Protein AF-A0A4U3IC22-F1 (afdb_monomer)

Solvent-accessible surface area (backbone atoms only — not comparable to full-atom values): 19113 Å² total; per-residue (Å²): 122,65,68,59,52,54,51,51,50,51,51,53,51,52,52,52,50,48,65,75,57,62,74,76,86,57,99,82,58,50,72,69,59,53,51,52,49,51,52,53,51,50,54,51,52,53,54,52,50,53,54,50,51,51,52,51,57,59,73,67,54,75,76,75,80,82,76,82,82,79,74,83,88,70,80,84,66,74,83,57,69,75,38,88,87,53,54,70,72,50,34,56,51,28,52,55,53,35,57,51,43,54,49,51,47,51,51,48,56,51,50,61,70,67,48,78,78,81,70,51,71,69,54,51,51,35,55,47,52,31,49,33,34,48,38,51,48,33,30,33,29,28,58,55,68,46,56,79,65,58,66,90,59,89,53,93,66,50,52,49,50,54,51,49,40,53,50,50,33,50,50,33,52,52,43,35,51,45,52,48,41,52,55,50,51,51,51,53,51,52,50,32,41,80,67,75,42,42,88,32,39,52,65,69,44,50,52,44,20,50,51,28,41,52,53,42,44,52,33,50,49,65,8,75,51,68,65,38,30,81,92,58,63,54,76,82,63,76,72,68,68,91,37,74,63,48,56,52,38,53,49,45,28,64,75,30,40,73,49,61,58,74,62,80,55,60,92,76,41,91,59,43,67,57,54,51,52,51,50,53,52,52,67,75,43,95,62,57,68,68,60,45,53,51,52,51,50,51,50,51,52,52,50,50,53,43,54,50,52,53,49,52,40,49,49,38,48,48,46,38,50,56,46,47,72,69,38,71,70,50,54,61,60,62,77,73,114

Sequence (337 aa):
MHISRINDALATFDQQSRSHFAVQPDDRTSLQVLQQRYAQLTARVEQRTALLDRRAAWATAAPPPPCELDPITVAVLQPAPLSKQLSGHGLEQAVKHINVLDKEIALLDSHIKQQPLPLSHAEEDLFLKQRNAMTDYRNAWAMGRLKGSSQFKSSIGLVPERKRLEQNLERHKQLASVELTLHRLDRTVDTAQRNGLGDKLSSQAVDAARGALVNLRDAWRNGNLDGSSIEGMNPALLLTAPNNRRIKLELAVIEKGFVQLNAVPRTEQADSAQERAQFKSLVHSNTSMHVKQAAISQLKESNKQRALVAELNTDLRNIYTDLANNLALHGMTASHQ

Foldseek 3Di:
DVLVVLVVVLVVLVVVLCVVCVDDDDPPDDPVNVVVVVVVNVVSVVVSVVSVVVSVVVVPDDPDDDDPDDPLPDDADDADAADPPQDDPLLVVLVVLLVVLVVVLVVLVVVVVPDPPPDDSVLVVLSRQLSNLSRVLNNCSRNVLAGPVLPPDDPPPNVLVNLVSVLSNLLSLLLSLLVVLLVLLVVLLVVCVVVVLNVQWDPVLSVQLNVLSVVLNVCSQCCVQFCAHPVGHDSPDDGDDRDVVLVVSLVSNLVRLQIAGNDDQLVPDPCSVVVVVVLVCVCPDPDDPVVNVVSVVVVVVSVVVNVSRVVSRVSSVVSSVSSLVSRPVNVVVVVVD

pLDDT: mean 73.71, std 14.43, range [31.8, 92.25]

Secondary structure (DSSP, 8-state):
-HHHHHHHHHHHHHHHHHHHT-S---TT--HHHHHHHHHHHHHHHHHHHHHHHHHHHHHH-PPPP-------SSPPPPPPPPPTT--HHHHHHHHHHHHHHHHHHHHHHHHHHHSPSSPPHHHHHHHHHHHHHHHHHHHHHHTTSS-GGGTT---TTHHHHHHHHHHHHHHHHHHHHHHHHHHHHHHHHHHHHHTT-GGGB-HHHHHHHHHHHHHHHHHHHTTTTTSB-SS-B-TT----SS-HHHHHHHHHHHHH----BS---TTTSTTHHHHHHHHHHHHHSS--HHHHHHHHHHHHHHHHHHHHHHHHHHHHHHHHHHHHHHSHHHHHHHTT-

Mean predicted aligned error: 16.61 Å

Radius of gyration: 27.62 Å; Cα contacts (8 Å, |Δi|>4): 247; chains: 1; bounding box: 57×53×88 Å

Structure (mmCIF, N/CA/C/O backbone):
data_AF-A0A4U3IC22-F1
#
_entry.id   AF-A0A4U3IC22-F1
#
loop_
_atom_site.group_PDB
_atom_site.id
_atom_site.type_symbol
_atom_site.label_atom_id
_atom_site.label_alt_id
_atom_site.label_comp_id
_atom_site.label_asym_id
_atom_site.label_entity_id
_atom_site.label_seq_id
_atom_site.pdbx_PDB_ins_code
_atom_site.Cartn_x
_atom_site.Cartn_y
_atom_site.Cartn_z
_atom_site.occupancy
_atom_site.B_iso_or_equiv
_atom_site.auth_seq_id
_atom_site.auth_comp_id
_atom_site.auth_asym_id
_atom_site.auth_atom_id
_atom_site.pdbx_PDB_model_num
ATOM 1 N N . MET A 1 1 ? 14.263 -14.123 17.747 1.00 46.62 1 MET A N 1
ATOM 2 C CA . MET A 1 1 ? 14.430 -12.669 17.497 1.00 46.62 1 MET A CA 1
ATOM 3 C C . MET A 1 1 ? 13.293 -11.792 18.070 1.00 46.62 1 MET A C 1
ATOM 5 O O . MET A 1 1 ? 13.528 -10.612 18.279 1.00 46.62 1 MET A O 1
ATOM 9 N N . HIS A 1 2 ? 12.083 -12.311 18.359 1.00 52.66 2 HIS A N 1
ATOM 10 C CA . HIS A 1 2 ? 10.952 -11.496 18.867 1.00 52.66 2 HIS A CA 1
ATOM 11 C C . HIS A 1 2 ? 10.841 -11.389 20.403 1.00 52.66 2 HIS A C 1
ATOM 13 O O . HIS A 1 2 ? 10.491 -10.324 20.903 1.00 52.66 2 HIS A O 1
ATOM 19 N N . ILE A 1 3 ? 11.218 -12.424 21.166 1.00 59.88 3 ILE A N 1
ATOM 20 C CA . ILE A 1 3 ? 11.274 -12.346 22.643 1.00 59.88 3 ILE A CA 1
ATOM 21 C C . ILE A 1 3 ? 12.330 -11.328 23.103 1.00 59.88 3 ILE A C 1
ATOM 23 O O . ILE A 1 3 ? 12.086 -10.582 24.046 1.00 59.88 3 ILE A O 1
ATOM 27 N N . SER A 1 4 ? 13.465 -11.235 22.400 1.00 61.34 4 SER A N 1
ATOM 28 C CA . SER A 1 4 ? 14.502 -10.236 22.689 1.00 61.34 4 SER A CA 1
ATOM 29 C C . SER A 1 4 ? 13.976 -8.806 22.541 1.00 61.34 4 SER A C 1
ATOM 31 O O . SER A 1 4 ? 14.209 -7.998 23.421 1.00 61.34 4 SER A O 1
ATOM 33 N N . ARG A 1 5 ? 13.143 -8.520 21.531 1.00 58.84 5 AR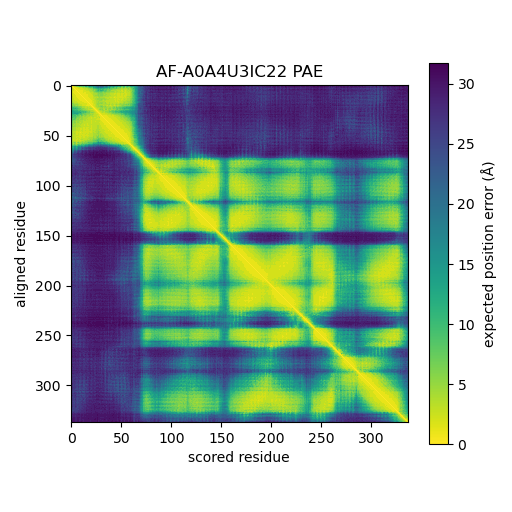G A N 1
ATOM 34 C CA . ARG A 1 5 ? 12.538 -7.188 21.337 1.00 58.84 5 ARG A CA 1
ATOM 35 C C . ARG A 1 5 ? 11.526 -6.812 22.425 1.00 58.84 5 ARG A C 1
ATOM 37 O O . ARG A 1 5 ? 11.460 -5.653 22.816 1.00 58.84 5 ARG A O 1
ATOM 44 N N . ILE A 1 6 ? 10.743 -7.773 22.927 1.00 68.00 6 ILE A N 1
ATOM 45 C CA . ILE A 1 6 ? 9.841 -7.533 24.069 1.00 68.00 6 ILE A CA 1
ATOM 46 C C . ILE A 1 6 ? 10.658 -7.295 25.346 1.00 68.00 6 ILE A C 1
ATOM 48 O O . ILE A 1 6 ? 10.297 -6.441 26.152 1.00 68.00 6 ILE A O 1
ATOM 52 N N . ASN A 1 7 ? 11.789 -7.988 25.504 1.00 72.81 7 ASN A N 1
ATOM 53 C CA . ASN A 1 7 ? 12.717 -7.744 26.607 1.00 72.81 7 ASN A CA 1
ATOM 54 C C . ASN A 1 7 ? 13.384 -6.360 26.504 1.00 72.81 7 ASN A C 1
ATOM 56 O O . ASN A 1 7 ? 13.477 -5.672 27.516 1.00 72.81 7 ASN A O 1
ATOM 60 N N . ASP A 1 8 ? 13.763 -5.915 25.304 1.00 77.88 8 ASP A N 1
ATOM 61 C CA . ASP A 1 8 ? 14.339 -4.583 25.070 1.00 77.88 8 ASP A CA 1
ATOM 62 C C . ASP A 1 8 ? 13.309 -3.469 25.320 1.00 77.88 8 ASP A C 1
ATOM 64 O O . ASP A 1 8 ? 13.620 -2.440 25.925 1.00 77.88 8 ASP A O 1
ATOM 68 N N . ALA A 1 9 ? 12.050 -3.689 24.925 1.00 71.69 9 ALA A N 1
ATOM 69 C CA . ALA A 1 9 ? 10.943 -2.779 25.210 1.00 71.69 9 ALA A CA 1
ATOM 70 C C . ALA A 1 9 ? 10.636 -2.707 26.714 1.00 71.69 9 ALA A C 1
ATOM 72 O O . ALA A 1 9 ? 10.442 -1.614 27.242 1.00 71.69 9 ALA A O 1
ATOM 73 N N . LEU A 1 10 ? 10.652 -3.845 27.420 1.00 78.81 10 LEU A N 1
ATOM 74 C CA . LEU A 1 10 ? 10.525 -3.896 28.881 1.00 78.81 10 LEU A CA 1
ATOM 75 C C . LEU A 1 10 ? 11.681 -3.163 29.573 1.00 78.81 10 LEU A C 1
ATOM 77 O O . LEU A 1 10 ? 11.438 -2.379 30.487 1.00 78.81 10 LEU A O 1
ATOM 81 N N . ALA A 1 11 ? 12.921 -3.357 29.116 1.00 83.12 11 ALA A N 1
ATOM 82 C CA . ALA A 1 11 ? 14.095 -2.681 29.667 1.00 83.12 11 ALA A CA 1
ATOM 83 C C . ALA A 1 11 ? 14.031 -1.158 29.460 1.00 83.12 11 ALA A C 1
ATOM 85 O O . ALA A 1 11 ? 14.244 -0.391 30.401 1.00 83.12 11 ALA A O 1
ATOM 86 N N . THR A 1 12 ? 13.666 -0.719 28.254 1.00 86.25 12 THR A N 1
ATOM 87 C CA . THR A 1 12 ? 13.501 0.704 27.918 1.00 86.25 12 THR A CA 1
ATOM 88 C C . THR A 1 12 ? 12.368 1.336 28.729 1.00 86.25 12 THR A C 1
ATOM 90 O O . THR A 1 12 ? 12.521 2.428 29.280 1.00 86.25 12 THR A O 1
ATOM 93 N N . PHE A 1 13 ? 11.242 0.632 28.862 1.00 86.25 13 PHE A N 1
ATOM 94 C CA . PHE A 1 13 ? 10.098 1.073 29.655 1.00 86.25 13 PHE A CA 1
ATOM 95 C C . PHE A 1 13 ? 10.446 1.202 31.145 1.00 86.25 13 PHE A C 1
ATOM 97 O O . PHE A 1 13 ? 10.097 2.201 31.785 1.00 86.25 13 PHE A O 1
ATOM 104 N N . ASP A 1 14 ? 11.173 0.229 31.699 1.00 85.62 14 ASP A N 1
ATOM 105 C CA . ASP A 1 14 ? 11.629 0.244 33.090 1.00 85.62 14 ASP A CA 1
ATOM 106 C C . ASP A 1 14 ? 12.624 1.393 33.330 1.00 85.62 14 ASP A C 1
ATOM 108 O O . ASP A 1 14 ? 12.518 2.103 34.334 1.00 85.62 14 ASP A O 1
ATOM 112 N N . GLN A 1 15 ? 13.533 1.657 32.385 1.00 88.56 15 GLN A N 1
ATOM 113 C CA . GLN A 1 15 ? 14.464 2.788 32.450 1.00 88.56 15 GLN A CA 1
ATOM 114 C C . GLN A 1 15 ? 13.735 4.139 32.435 1.00 88.56 15 GLN A C 1
ATOM 116 O O . GLN A 1 15 ? 14.004 4.996 33.279 1.00 88.56 15 GLN A O 1
ATOM 121 N N . GLN A 1 16 ? 12.777 4.321 31.525 1.00 83.75 16 GLN A N 1
ATOM 122 C CA . GLN A 1 16 ? 11.965 5.538 31.450 1.00 83.75 16 GLN A CA 1
ATOM 123 C C . GLN A 1 16 ? 11.083 5.727 32.687 1.00 83.75 16 GLN A C 1
ATOM 125 O O . GLN A 1 16 ? 10.786 6.852 33.072 1.00 83.75 16 GLN A O 1
ATOM 130 N N . SER A 1 17 ? 10.626 4.639 33.307 1.00 83.19 17 SER A N 1
ATOM 131 C CA . SER A 1 17 ? 9.807 4.715 34.521 1.00 83.19 17 SER A CA 1
ATOM 132 C C . SER A 1 17 ? 10.654 5.146 35.716 1.00 83.19 17 SER A C 1
ATOM 134 O O . SER A 1 17 ? 10.235 6.000 36.494 1.00 83.19 17 SER A O 1
ATOM 136 N N . ARG A 1 18 ? 11.884 4.631 35.819 1.00 84.62 18 ARG A N 1
ATOM 137 C CA . ARG A 1 18 ? 12.846 5.061 36.843 1.00 84.62 18 ARG A CA 1
ATOM 138 C C . ARG A 1 18 ? 13.221 6.531 36.695 1.00 84.62 18 ARG A C 1
ATOM 140 O O . ARG A 1 18 ? 13.258 7.223 37.703 1.00 84.62 18 ARG A O 1
ATOM 147 N N . SER A 1 19 ? 13.452 7.020 35.475 1.00 83.19 19 SER A N 1
ATOM 148 C CA . SER A 1 19 ? 13.772 8.437 35.258 1.00 83.19 19 SER A CA 1
ATOM 149 C C . SER A 1 19 ? 12.584 9.354 35.558 1.00 83.19 19 SER A C 1
ATOM 151 O O . SER A 1 19 ? 12.757 10.396 36.183 1.00 83.19 19 SER A O 1
ATOM 153 N N . HIS A 1 20 ? 11.370 8.946 35.182 1.00 77.50 20 HIS A N 1
ATOM 154 C CA . HIS A 1 20 ? 10.161 9.747 35.375 1.00 77.50 20 HIS A CA 1
ATOM 155 C C . HIS A 1 20 ? 9.752 9.897 36.851 1.00 77.50 20 HIS A C 1
ATOM 157 O O . HIS A 1 20 ? 9.165 10.909 37.220 1.00 77.50 20 HIS A O 1
ATOM 163 N N . PHE A 1 21 ? 10.097 8.926 37.705 1.00 82.69 21 PHE A N 1
ATOM 164 C CA . PHE A 1 21 ? 9.790 8.947 39.143 1.00 82.69 21 PHE A CA 1
ATOM 165 C C . PHE A 1 21 ? 11.031 9.059 40.044 1.00 82.69 21 PHE A C 1
ATOM 167 O O . PHE A 1 21 ? 10.929 8.803 41.244 1.00 82.69 21 PHE A O 1
ATOM 174 N N . ALA A 1 22 ? 12.185 9.450 39.490 1.00 81.25 22 ALA A N 1
ATOM 175 C CA . ALA A 1 22 ? 13.461 9.512 40.210 1.00 81.25 22 ALA A CA 1
ATOM 176 C C . ALA A 1 22 ? 13.433 10.466 41.416 1.00 81.25 22 ALA A C 1
ATOM 178 O O . ALA A 1 22 ? 14.042 10.191 42.447 1.00 81.25 22 ALA A O 1
ATOM 179 N N . VAL A 1 23 ? 12.711 11.582 41.298 1.00 78.38 23 VAL A N 1
ATOM 180 C CA . VAL A 1 23 ? 12.578 12.581 42.364 1.00 78.38 23 VAL A CA 1
ATOM 181 C C . VAL A 1 23 ? 11.444 12.159 43.286 1.00 78.38 23 VAL A C 1
ATOM 183 O O . VAL A 1 23 ? 10.302 12.104 42.839 1.00 78.38 23 VAL A O 1
ATOM 186 N N . GLN A 1 24 ? 11.720 11.840 44.549 1.00 82.19 24 GLN A N 1
ATOM 187 C CA . GLN A 1 24 ? 10.683 11.517 45.538 1.00 82.19 24 GLN A CA 1
ATOM 188 C C . GLN A 1 24 ? 9.940 12.788 45.987 1.00 82.19 24 GLN A C 1
ATOM 190 O O . GLN A 1 24 ? 10.547 13.858 46.002 1.00 82.19 24 GLN A O 1
ATOM 195 N N . PRO A 1 25 ? 8.637 12.704 46.305 1.00 81.94 25 PRO A N 1
ATOM 196 C CA . PRO A 1 25 ? 7.933 13.826 46.908 1.00 81.94 25 PRO A CA 1
ATOM 197 C C . PRO A 1 25 ? 8.469 14.081 48.323 1.00 81.94 25 PRO A C 1
ATOM 199 O O . PRO A 1 25 ? 8.834 13.141 49.026 1.00 81.94 25 PRO A O 1
ATOM 202 N N . ASP A 1 26 ? 8.504 15.347 48.722 1.00 83.06 26 ASP A N 1
ATOM 203 C CA . ASP A 1 26 ? 8.900 15.808 50.054 1.00 83.06 26 ASP A CA 1
ATOM 204 C C . ASP A 1 26 ? 7.677 16.234 50.889 1.00 83.06 26 ASP A C 1
ATOM 206 O O . ASP A 1 26 ? 6.548 16.291 50.392 1.00 83.06 26 ASP A O 1
ATOM 210 N N . ASP A 1 27 ? 7.903 16.599 52.153 1.00 79.31 27 ASP A N 1
ATOM 211 C CA . ASP A 1 27 ? 6.847 17.012 53.093 1.00 79.31 27 ASP A CA 1
ATOM 212 C C . ASP A 1 27 ? 6.087 18.283 52.655 1.00 79.31 27 ASP A C 1
ATOM 214 O O . ASP A 1 27 ? 5.055 18.632 53.229 1.00 79.31 27 ASP A O 1
ATOM 218 N N . ARG A 1 28 ? 6.587 18.992 51.634 1.00 81.88 28 ARG A N 1
ATOM 219 C CA . ARG A 1 28 ? 5.986 20.209 51.068 1.00 81.88 28 ARG A CA 1
ATOM 220 C C . ARG A 1 28 ? 5.160 19.936 49.811 1.00 81.88 28 ARG A C 1
ATOM 222 O O . ARG A 1 28 ? 4.518 20.852 49.293 1.00 81.88 28 ARG A O 1
ATOM 229 N N . THR A 1 29 ? 5.153 18.701 49.310 1.00 81.38 29 THR A N 1
ATOM 230 C CA . THR A 1 29 ? 4.428 18.342 48.092 1.00 81.38 29 THR A CA 1
ATOM 231 C C . THR A 1 29 ? 2.920 18.340 48.349 1.00 81.38 29 THR A C 1
ATOM 233 O O . THR A 1 29 ? 2.417 17.645 49.230 1.00 81.38 29 THR A O 1
ATOM 236 N N . SER A 1 30 ? 2.166 19.114 47.563 1.00 87.75 30 SER A N 1
ATOM 237 C CA . SER A 1 30 ? 0.720 19.239 47.762 1.00 87.75 30 SER A CA 1
ATOM 238 C C . SER A 1 30 ? -0.022 17.923 47.497 1.00 87.75 30 SER A C 1
ATOM 240 O O . SER A 1 30 ? 0.348 17.120 46.634 1.00 87.75 30 SER A O 1
ATOM 242 N N . LEU A 1 31 ? -1.137 17.724 48.204 1.00 79.88 31 LEU A N 1
ATOM 243 C CA . LEU A 1 31 ? -1.972 16.525 48.084 1.00 79.88 31 LEU A CA 1
ATOM 244 C C . LEU A 1 31 ? -2.487 16.299 46.649 1.00 79.88 31 LEU A C 1
ATOM 246 O O . LEU A 1 31 ? -2.592 15.161 46.197 1.00 79.88 31 LEU A O 1
ATOM 250 N N . GLN A 1 32 ? -2.738 17.374 45.898 1.00 83.00 32 GLN A N 1
ATOM 251 C CA . GLN A 1 32 ? -3.152 17.307 44.494 1.00 83.00 32 GLN A CA 1
ATOM 252 C C . GLN A 1 32 ? -2.032 16.777 43.580 1.00 83.00 32 GLN A C 1
ATOM 254 O O . GLN A 1 32 ? -2.290 15.968 42.688 1.00 83.00 32 GLN A O 1
ATOM 259 N N . VAL A 1 33 ? -0.782 17.180 43.828 1.00 79.44 33 VAL A N 1
ATOM 260 C CA . VAL A 1 33 ? 0.395 16.700 43.084 1.00 79.44 33 VAL A CA 1
ATOM 261 C C . VAL A 1 33 ? 0.684 15.234 43.415 1.00 79.44 33 VAL A C 1
ATOM 263 O O . VAL A 1 33 ? 0.978 14.443 42.517 1.00 79.44 33 VAL A O 1
ATOM 266 N N . LEU A 1 34 ? 0.507 14.829 44.677 1.00 78.50 34 LEU A N 1
ATOM 267 C CA . LEU A 1 34 ? 0.606 13.425 45.090 1.00 78.50 34 LEU A CA 1
ATOM 268 C C . LEU A 1 34 ? -0.447 12.542 44.401 1.00 78.50 34 LEU A C 1
ATOM 270 O O . LEU A 1 34 ? -0.115 11.462 43.911 1.00 78.50 34 LEU A O 1
ATOM 274 N N . GLN A 1 35 ? -1.695 13.010 44.294 1.00 79.00 35 GLN A N 1
ATOM 275 C CA . GLN A 1 35 ? -2.763 12.291 43.589 1.00 79.00 35 GLN A CA 1
ATOM 276 C C . GLN A 1 35 ? -2.474 12.132 42.089 1.00 79.00 35 GLN A C 1
ATOM 278 O O . GLN A 1 35 ? -2.662 11.046 41.537 1.00 79.00 35 GLN A O 1
ATOM 283 N N . GLN A 1 36 ? -1.979 13.183 41.426 1.00 78.75 36 GLN A N 1
ATOM 284 C CA . GLN A 1 36 ? -1.586 13.118 40.013 1.00 78.75 36 GLN A CA 1
ATOM 285 C C . GLN A 1 36 ? -0.429 12.141 39.789 1.00 78.75 36 GLN A C 1
ATOM 287 O O . GLN A 1 36 ? -0.484 11.309 38.881 1.00 78.75 36 GLN A O 1
ATOM 292 N N . ARG A 1 37 ? 0.587 12.187 40.655 1.00 83.31 37 ARG A N 1
ATOM 293 C CA . ARG A 1 37 ? 1.717 11.256 40.615 1.00 83.31 37 ARG A CA 1
ATOM 294 C C . ARG A 1 37 ? 1.266 9.809 40.812 1.00 83.31 37 ARG A C 1
ATOM 296 O O . ARG A 1 37 ? 1.721 8.928 40.087 1.00 83.31 37 ARG A O 1
ATOM 303 N N . TYR A 1 38 ? 0.354 9.554 41.749 1.00 81.88 38 TYR A N 1
ATOM 304 C CA . TYR A 1 38 ? -0.190 8.216 41.989 1.00 81.88 38 TYR A CA 1
ATOM 305 C C . TYR A 1 38 ? -0.960 7.676 40.773 1.00 81.88 38 TYR A C 1
ATOM 307 O O . TYR A 1 38 ? -0.790 6.515 40.393 1.00 81.88 38 TYR A O 1
ATOM 315 N N . ALA A 1 39 ? -1.745 8.525 40.101 1.00 76.94 39 ALA A N 1
ATOM 316 C CA . ALA A 1 39 ? -2.440 8.155 38.868 1.00 76.94 39 ALA A CA 1
ATOM 317 C C . ALA A 1 39 ? -1.460 7.798 37.734 1.00 76.94 39 ALA A C 1
ATOM 319 O O . ALA A 1 39 ? -1.643 6.791 37.049 1.00 76.94 39 ALA A O 1
ATOM 320 N N . GLN A 1 40 ? -0.382 8.572 37.576 1.00 79.44 40 GLN A N 1
ATOM 321 C CA . GLN A 1 40 ? 0.673 8.290 36.595 1.00 79.44 40 GLN A CA 1
ATOM 322 C C . GLN A 1 40 ? 1.416 6.983 36.902 1.00 79.44 40 GLN A C 1
ATOM 324 O O . GLN A 1 40 ? 1.710 6.209 35.990 1.00 79.44 40 GLN A O 1
ATOM 329 N N . LEU A 1 41 ? 1.701 6.716 38.179 1.00 82.44 41 LEU A N 1
ATOM 330 C CA . LEU A 1 41 ? 2.371 5.492 38.621 1.00 82.44 41 LEU A CA 1
ATOM 331 C C . LEU A 1 41 ? 1.489 4.265 38.361 1.00 82.44 41 LEU A C 1
ATOM 333 O O . LEU A 1 41 ? 1.962 3.263 37.829 1.00 82.44 41 LEU A O 1
ATOM 337 N N . THR A 1 42 ? 0.189 4.381 38.631 1.00 78.25 42 THR A N 1
ATOM 338 C CA . THR A 1 42 ? -0.799 3.329 38.352 1.00 78.25 42 THR A CA 1
ATOM 339 C C . THR A 1 42 ? -0.876 3.020 36.853 1.00 78.25 42 THR A C 1
ATOM 341 O O . THR A 1 42 ? -0.749 1.861 36.463 1.00 78.25 42 THR A O 1
ATOM 344 N N . ALA A 1 43 ? -0.973 4.046 35.999 1.00 74.50 43 ALA A N 1
ATOM 345 C CA . ALA A 1 43 ? -0.996 3.873 34.544 1.00 74.50 43 ALA A CA 1
ATOM 346 C C . ALA A 1 43 ? 0.284 3.201 34.008 1.00 74.50 43 ALA A C 1
ATOM 348 O O . ALA A 1 43 ? 0.231 2.354 33.117 1.00 74.50 43 ALA A O 1
ATOM 349 N N . ARG A 1 44 ? 1.446 3.539 34.581 1.00 81.69 44 ARG A N 1
ATOM 350 C CA . ARG A 1 44 ? 2.735 2.925 34.228 1.00 81.69 44 ARG A CA 1
ATOM 351 C C . ARG A 1 44 ? 2.821 1.457 34.646 1.00 81.69 44 ARG A C 1
ATOM 353 O O . ARG A 1 44 ? 3.343 0.644 33.888 1.00 81.69 44 ARG A O 1
ATOM 360 N N . VAL A 1 45 ? 2.294 1.096 35.817 1.00 83.94 45 VAL A N 1
ATOM 361 C CA . VAL A 1 45 ? 2.214 -0.308 36.252 1.00 83.94 45 VAL A CA 1
ATOM 362 C C . VAL A 1 45 ? 1.330 -1.112 35.301 1.00 83.94 45 VAL A C 1
ATOM 364 O O . VAL A 1 45 ? 1.737 -2.183 34.864 1.00 83.94 45 VAL A O 1
ATOM 367 N N . GLU A 1 46 ? 0.173 -0.579 34.906 1.00 79.69 46 GLU A N 1
ATOM 368 C CA . GLU A 1 46 ? -0.725 -1.244 33.952 1.00 79.69 46 GLU A CA 1
ATOM 369 C C . GLU A 1 46 ? -0.066 -1.466 32.583 1.00 79.69 46 GLU A C 1
ATOM 371 O O . GLU A 1 46 ? -0.156 -2.559 32.022 1.00 79.69 46 GLU A O 1
ATOM 376 N N . GLN A 1 47 ? 0.661 -0.468 32.073 1.00 74.50 47 GLN A N 1
ATOM 377 C CA . GLN A 1 47 ? 1.430 -0.586 30.829 1.00 74.50 47 GLN A CA 1
ATOM 378 C C . GLN A 1 47 ? 2.522 -1.660 30.922 1.00 74.50 47 GLN A C 1
ATOM 380 O O . GLN A 1 47 ? 2.702 -2.445 29.988 1.00 74.50 47 GLN A O 1
ATOM 385 N N . ARG A 1 48 ? 3.222 -1.744 32.059 1.00 83.69 48 ARG A N 1
ATOM 386 C CA . ARG A 1 48 ? 4.231 -2.783 32.296 1.00 83.69 48 ARG A CA 1
ATOM 387 C C . ARG A 1 48 ? 3.618 -4.180 32.320 1.00 83.69 48 ARG A C 1
ATOM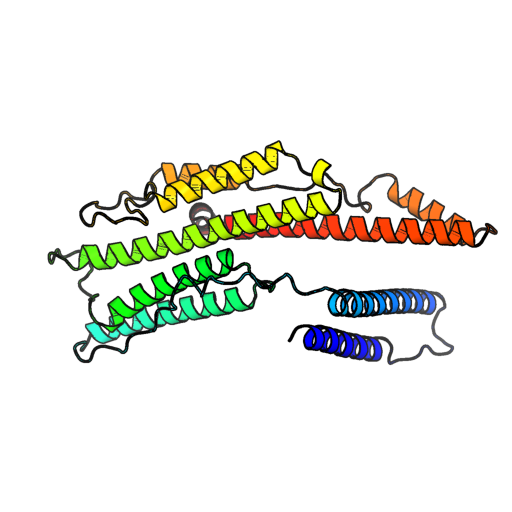 389 O O . ARG A 1 48 ? 4.174 -5.098 31.720 1.00 83.69 48 ARG A O 1
ATOM 396 N N . THR A 1 49 ? 2.479 -4.342 32.987 1.00 81.56 49 THR A N 1
ATOM 397 C CA . THR A 1 49 ? 1.763 -5.622 33.052 1.00 81.56 49 THR A CA 1
ATOM 398 C C . THR A 1 49 ? 1.304 -6.061 31.663 1.00 81.56 49 THR A C 1
ATOM 400 O O . THR A 1 49 ? 1.543 -7.201 31.288 1.00 81.56 49 THR A O 1
ATOM 403 N N . ALA A 1 50 ? 0.792 -5.143 30.838 1.00 72.44 50 ALA A N 1
ATOM 404 C CA . ALA A 1 50 ? 0.417 -5.449 29.456 1.00 72.44 50 ALA A CA 1
ATOM 405 C C . ALA A 1 50 ? 1.604 -5.940 28.599 1.00 72.44 50 ALA A C 1
ATOM 407 O O . ALA A 1 50 ? 1.446 -6.835 27.766 1.00 72.44 50 ALA A O 1
ATOM 408 N N . LEU A 1 51 ? 2.810 -5.396 28.810 1.00 71.88 51 LEU A N 1
ATOM 409 C CA . LEU A 1 51 ? 4.024 -5.876 28.137 1.00 71.88 51 LEU A CA 1
ATOM 410 C C . LEU A 1 51 ? 4.438 -7.281 28.604 1.00 71.88 51 LEU A C 1
ATOM 412 O O . LEU A 1 51 ? 4.895 -8.087 27.790 1.00 71.88 51 LEU A O 1
ATOM 416 N N . LEU A 1 52 ? 4.257 -7.595 29.889 1.00 78.94 52 LEU A N 1
ATOM 417 C CA . LEU A 1 52 ? 4.512 -8.930 30.439 1.00 78.94 52 LEU A CA 1
ATOM 418 C C . LEU A 1 52 ? 3.488 -9.961 29.952 1.00 78.94 52 LEU A C 1
ATOM 420 O O . LEU A 1 52 ? 3.881 -11.057 29.557 1.00 78.94 52 LEU A O 1
ATOM 424 N N . ASP A 1 53 ? 2.209 -9.598 29.891 1.00 74.38 53 ASP A N 1
ATOM 425 C CA . ASP A 1 53 ? 1.148 -10.461 29.363 1.00 74.38 53 ASP A CA 1
ATOM 426 C C . ASP A 1 53 ? 1.371 -10.747 27.876 1.00 74.38 53 ASP A C 1
ATOM 428 O O . ASP A 1 53 ? 1.250 -11.885 27.423 1.00 74.38 53 ASP A O 1
ATOM 432 N N . ARG A 1 54 ? 1.810 -9.734 27.115 1.00 69.69 54 ARG A N 1
ATOM 433 C CA . ARG A 1 54 ? 2.236 -9.908 25.723 1.00 69.69 54 ARG A CA 1
ATOM 434 C C . ARG A 1 54 ? 3.434 -10.852 25.627 1.00 69.69 54 ARG A C 1
ATOM 436 O O . ARG A 1 54 ? 3.442 -11.723 24.770 1.00 69.69 54 ARG A O 1
ATOM 443 N N . ARG A 1 55 ? 4.427 -10.749 26.513 1.00 78.31 55 ARG A N 1
ATOM 444 C CA . ARG A 1 55 ? 5.542 -11.712 26.553 1.00 78.31 55 ARG A CA 1
ATOM 445 C C . ARG A 1 55 ? 5.051 -13.142 26.813 1.00 78.31 55 ARG A C 1
ATOM 447 O O . ARG A 1 55 ? 5.523 -14.063 26.152 1.00 78.31 55 ARG A O 1
ATOM 454 N N . ALA A 1 56 ? 4.123 -13.322 27.752 1.00 74.69 56 ALA A N 1
ATOM 455 C CA . ALA A 1 56 ? 3.588 -14.628 28.132 1.00 74.69 56 ALA A CA 1
ATOM 456 C C . ALA A 1 56 ? 2.744 -15.261 27.014 1.00 74.69 56 ALA A C 1
ATOM 458 O O . ALA A 1 56 ? 2.986 -16.409 26.656 1.00 74.69 56 ALA A O 1
ATOM 459 N N . ALA A 1 57 ? 1.835 -14.496 26.400 1.00 66.75 57 ALA A 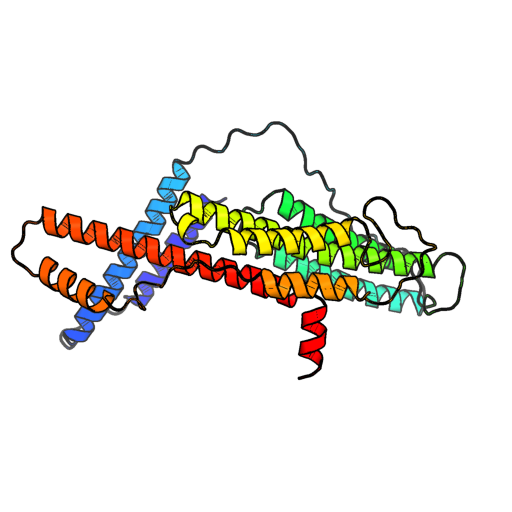N 1
ATOM 460 C CA . ALA A 1 57 ? 1.001 -14.950 25.283 1.00 66.75 57 ALA A CA 1
ATOM 461 C C . ALA A 1 57 ? 1.826 -15.374 24.057 1.00 66.75 57 ALA A C 1
ATOM 463 O O . ALA A 1 57 ? 1.440 -16.267 23.311 1.00 66.75 57 ALA A O 1
ATOM 464 N N . TRP A 1 58 ? 2.985 -14.746 23.855 1.00 60.19 58 TRP A N 1
ATOM 465 C CA . TRP A 1 58 ? 3.896 -15.092 22.766 1.00 60.19 58 TRP A CA 1
ATOM 466 C C . TRP A 1 58 ? 4.812 -16.273 23.087 1.00 60.19 58 TRP A C 1
ATOM 468 O O . TRP A 1 58 ? 5.245 -16.963 22.171 1.00 60.19 58 TRP A O 1
ATOM 478 N N . ALA A 1 59 ? 5.104 -16.528 24.363 1.00 63.78 59 ALA A N 1
ATOM 479 C CA . ALA A 1 59 ? 5.833 -17.725 24.775 1.00 63.78 59 ALA A CA 1
ATOM 480 C C . ALA A 1 59 ? 4.974 -19.000 24.660 1.00 63.78 59 ALA A C 1
ATOM 482 O O . ALA A 1 59 ? 5.526 -20.088 24.527 1.00 63.78 59 ALA A O 1
ATOM 483 N N . THR A 1 60 ? 3.643 -18.867 24.700 1.00 60.16 60 THR A N 1
ATOM 484 C CA . THR A 1 60 ? 2.682 -19.980 24.611 1.00 60.16 60 THR A CA 1
ATOM 485 C C . THR A 1 60 ? 2.031 -20.142 23.236 1.00 60.16 60 THR A C 1
ATOM 487 O O . THR A 1 60 ? 1.359 -21.146 23.004 1.00 60.16 60 THR A O 1
ATOM 490 N N . ALA A 1 61 ? 2.230 -19.197 22.311 1.00 49.56 61 ALA A N 1
ATOM 491 C CA . ALA A 1 61 ? 1.764 -19.322 20.936 1.00 49.56 61 ALA A CA 1
ATOM 492 C C . ALA A 1 61 ? 2.544 -20.439 20.228 1.00 49.56 61 ALA A C 1
ATOM 494 O O . ALA A 1 61 ? 3.720 -20.277 19.897 1.00 49.56 61 ALA A O 1
ATOM 495 N N . ALA A 1 62 ? 1.887 -21.581 20.005 1.00 46.81 62 ALA A N 1
ATOM 496 C CA . ALA A 1 62 ? 2.427 -22.621 19.144 1.00 46.81 62 ALA A CA 1
ATOM 497 C C . ALA A 1 62 ? 2.712 -22.004 17.762 1.00 46.81 62 ALA A C 1
ATOM 499 O O . ALA A 1 62 ? 1.838 -21.310 17.225 1.00 46.81 62 ALA A O 1
ATOM 500 N N . PRO A 1 63 ? 3.919 -22.195 17.197 1.00 45.62 63 PRO A N 1
ATOM 501 C CA . PRO A 1 63 ? 4.189 -21.746 15.843 1.00 45.62 63 PRO A CA 1
ATOM 502 C C . PRO A 1 63 ? 3.141 -22.367 14.908 1.00 45.62 63 PRO A C 1
ATOM 504 O O . PRO A 1 63 ? 2.757 -23.523 15.124 1.00 45.62 63 PRO A O 1
ATOM 507 N N . PRO A 1 64 ? 2.649 -21.628 13.896 1.00 43.84 64 PRO A N 1
ATOM 508 C CA . PRO A 1 64 ? 1.815 -22.239 12.872 1.00 43.84 64 PRO A CA 1
ATOM 509 C C . PRO A 1 64 ? 2.555 -23.462 12.308 1.00 43.84 64 PRO A C 1
ATOM 511 O O . PRO A 1 64 ? 3.788 -23.414 12.205 1.00 43.84 64 PRO A O 1
ATOM 514 N N . PRO A 1 65 ? 1.844 -24.562 11.992 1.00 34.94 65 PRO A N 1
ATOM 515 C CA . PRO A 1 65 ? 2.483 -25.728 11.404 1.00 34.94 65 PRO A CA 1
ATOM 516 C C . PRO A 1 65 ? 3.281 -25.263 10.179 1.00 34.94 65 PRO A C 1
ATOM 518 O O . PRO A 1 65 ? 2.766 -24.453 9.401 1.00 34.94 65 PRO A O 1
ATOM 521 N N . PRO A 1 66 ? 4.546 -25.690 10.034 1.00 31.80 66 PRO A N 1
ATOM 522 C CA . PRO A 1 66 ? 5.346 -25.304 8.888 1.00 31.80 66 PRO A CA 1
ATOM 523 C C . PRO A 1 66 ? 4.637 -25.824 7.636 1.00 31.80 66 PRO A C 1
ATOM 525 O O . PRO A 1 66 ? 4.529 -27.032 7.446 1.00 31.80 66 PRO A O 1
ATOM 528 N N . CYS A 1 67 ? 4.116 -24.916 6.807 1.00 31.80 67 CYS A N 1
ATOM 529 C CA . CYS A 1 67 ? 3.757 -25.266 5.441 1.00 31.80 67 CYS A CA 1
ATOM 530 C C . CYS A 1 67 ? 5.045 -25.704 4.748 1.00 31.80 67 CYS A C 1
ATOM 532 O O . CYS A 1 67 ? 5.954 -24.903 4.522 1.00 31.80 67 CYS A O 1
ATOM 534 N N . GLU A 1 68 ? 5.130 -26.999 4.472 1.00 35.22 68 GLU A N 1
ATOM 535 C CA . GLU A 1 68 ? 6.120 -27.574 3.585 1.00 35.22 68 GLU A CA 1
ATOM 536 C C . GLU A 1 68 ? 5.916 -26.977 2.185 1.00 35.22 68 GLU A C 1
ATOM 538 O O . GLU A 1 68 ? 4.865 -27.157 1.579 1.00 35.22 68 GLU A O 1
ATOM 543 N N . LEU A 1 69 ? 6.953 -26.279 1.709 1.00 41.31 69 LEU A N 1
ATOM 544 C CA . LEU A 1 69 ? 7.191 -25.836 0.330 1.00 41.31 69 LEU A CA 1
ATOM 545 C C . LEU A 1 69 ? 6.287 -24.712 -0.212 1.00 41.31 69 LEU A C 1
ATOM 547 O O . LEU A 1 69 ? 5.235 -24.954 -0.784 1.00 41.31 69 LEU A O 1
ATOM 551 N N . ASP A 1 70 ? 6.813 -23.486 -0.160 1.00 32.66 70 ASP A N 1
ATOM 552 C CA . ASP A 1 70 ? 7.187 -22.772 -1.389 1.00 32.66 70 ASP A CA 1
ATOM 553 C C . ASP A 1 70 ? 8.405 -21.867 -1.092 1.00 32.66 70 ASP A C 1
ATOM 555 O O . ASP A 1 70 ? 8.358 -21.048 -0.169 1.00 32.66 70 ASP A O 1
ATOM 559 N N . PRO A 1 71 ? 9.549 -22.033 -1.787 1.00 43.38 71 PRO A N 1
ATOM 560 C CA . PRO A 1 71 ? 10.689 -21.136 -1.642 1.00 43.38 71 PRO A CA 1
ATOM 561 C C . PRO A 1 71 ? 10.341 -19.788 -2.282 1.00 43.38 71 PRO A C 1
ATOM 563 O O . PRO A 1 71 ? 9.600 -19.751 -3.257 1.00 43.38 71 PRO A O 1
ATOM 566 N N . ILE A 1 72 ? 10.899 -18.698 -1.749 1.00 41.69 72 ILE A N 1
ATOM 567 C CA . ILE A 1 72 ? 10.797 -17.314 -2.256 1.00 41.69 72 ILE A CA 1
ATOM 568 C C . ILE A 1 72 ? 10.589 -17.290 -3.785 1.00 41.69 72 ILE A C 1
ATOM 570 O O . ILE A 1 72 ? 11.518 -17.564 -4.548 1.00 41.69 72 ILE A O 1
ATOM 574 N N . THR A 1 73 ? 9.370 -16.983 -4.235 1.00 53.91 73 THR A N 1
ATOM 575 C CA . THR A 1 73 ? 8.953 -17.122 -5.642 1.00 53.91 73 THR A CA 1
ATOM 576 C C . THR A 1 73 ? 9.571 -16.073 -6.567 1.00 53.91 73 THR A C 1
ATOM 578 O O . THR A 1 73 ? 9.611 -16.262 -7.784 1.00 53.91 73 THR A O 1
ATOM 581 N N . VAL A 1 74 ? 10.081 -14.964 -6.020 1.00 60.94 74 VAL A N 1
ATOM 582 C CA . VAL A 1 74 ? 10.676 -13.865 -6.791 1.00 60.94 74 VAL A CA 1
ATOM 583 C C . VAL A 1 74 ? 12.142 -13.687 -6.395 1.00 60.94 74 VAL A C 1
ATOM 585 O O . VAL A 1 74 ? 12.462 -13.334 -5.267 1.00 60.94 74 VAL A O 1
ATOM 588 N N . ALA A 1 75 ? 13.067 -13.909 -7.330 1.00 75.00 75 ALA A N 1
ATOM 589 C CA . ALA A 1 75 ? 14.492 -13.703 -7.078 1.00 75.00 75 ALA A CA 1
ATOM 590 C C . ALA A 1 75 ? 14.847 -12.207 -7.029 1.00 75.00 75 ALA A C 1
ATOM 592 O O . ALA A 1 75 ? 14.375 -11.412 -7.844 1.00 75.00 75 ALA A O 1
ATOM 593 N N . VAL A 1 76 ? 15.728 -11.822 -6.103 1.00 80.12 76 VAL A N 1
ATOM 594 C CA . VAL A 1 76 ? 16.238 -10.449 -5.991 1.00 80.12 76 VAL A CA 1
ATOM 595 C C . VAL A 1 76 ? 17.197 -10.153 -7.143 1.00 80.12 76 VAL A C 1
ATOM 597 O O . VAL A 1 76 ? 18.279 -10.743 -7.226 1.00 80.12 76 VAL A O 1
ATOM 600 N N . LEU A 1 77 ? 16.840 -9.201 -8.008 1.00 81.75 77 LEU A N 1
ATOM 601 C CA . LEU A 1 77 ? 17.716 -8.754 -9.086 1.00 81.75 77 LEU A CA 1
ATOM 602 C C . LEU A 1 77 ? 18.911 -7.984 -8.504 1.00 81.75 77 LEU A C 1
ATOM 604 O O . LEU A 1 77 ? 18.754 -7.119 -7.636 1.00 81.75 77 LEU A O 1
ATOM 608 N N . GLN A 1 78 ? 20.111 -8.312 -8.986 1.00 84.31 78 GLN A N 1
ATOM 609 C CA . GLN A 1 78 ? 21.357 -7.704 -8.522 1.00 84.31 78 GLN A CA 1
ATOM 610 C C . GLN A 1 78 ? 21.780 -6.521 -9.409 1.00 84.31 78 GLN A C 1
ATOM 612 O O . GLN A 1 78 ? 21.585 -6.565 -10.631 1.00 84.31 78 GLN A O 1
ATOM 617 N N . PRO A 1 79 ? 22.386 -5.468 -8.831 1.00 86.00 79 PRO A N 1
ATOM 618 C CA . PRO A 1 79 ? 22.958 -4.369 -9.599 1.00 86.00 79 PRO A CA 1
ATOM 619 C C . PRO A 1 79 ? 24.112 -4.838 -10.500 1.00 86.00 79 PRO A C 1
ATOM 621 O O . PRO A 1 79 ? 25.086 -5.427 -10.035 1.00 86.00 79 PRO A O 1
ATOM 624 N N . ALA A 1 80 ? 24.030 -4.541 -11.794 1.00 83.56 80 ALA A N 1
ATOM 625 C CA . ALA A 1 80 ? 25.089 -4.804 -12.762 1.00 83.56 80 ALA A CA 1
ATOM 626 C C . ALA A 1 80 ? 26.243 -3.785 -12.628 1.00 83.56 80 ALA A C 1
ATOM 628 O O . ALA A 1 80 ? 25.997 -2.615 -12.302 1.00 83.56 80 ALA A O 1
ATOM 629 N N . PRO A 1 81 ? 27.501 -4.177 -12.898 1.00 85.12 81 PRO A N 1
ATOM 630 C CA . PRO A 1 81 ? 28.615 -3.235 -12.938 1.00 85.12 81 PRO A CA 1
ATOM 631 C C . PRO A 1 81 ? 28.475 -2.249 -14.110 1.00 85.12 81 PRO A C 1
ATOM 633 O O . PRO A 1 81 ? 27.820 -2.539 -15.111 1.00 85.12 81 PRO A O 1
ATOM 636 N N . LEU A 1 82 ? 29.121 -1.084 -13.999 1.00 83.31 82 LEU A N 1
ATOM 637 C CA . LEU A 1 82 ? 29.214 -0.123 -15.101 1.00 83.31 82 LEU A CA 1
ATOM 638 C C . LEU A 1 82 ? 29.996 -0.733 -16.273 1.00 83.31 82 LEU A C 1
ATOM 640 O O . LEU A 1 82 ? 31.122 -1.208 -16.106 1.00 83.31 82 LEU A O 1
ATOM 644 N N . SER A 1 83 ? 29.403 -0.704 -17.466 1.00 83.56 83 SER A N 1
ATOM 645 C CA . SER A 1 83 ? 30.031 -1.210 -18.682 1.00 83.56 83 SER A CA 1
ATOM 646 C C . SER A 1 83 ? 31.256 -0.378 -19.048 1.00 83.56 83 SER A C 1
ATOM 648 O O . SER A 1 83 ? 31.184 0.845 -19.168 1.00 83.56 83 SER A O 1
ATOM 650 N N . LYS A 1 84 ? 32.372 -1.059 -19.330 1.00 81.62 84 LYS A N 1
ATOM 651 C CA . LYS A 1 84 ? 33.620 -0.440 -19.814 1.00 81.62 84 LYS A CA 1
ATOM 652 C C . LYS A 1 84 ? 33.475 0.217 -21.194 1.00 81.62 84 LYS A C 1
ATOM 654 O O . LYS A 1 84 ? 34.382 0.907 -21.638 1.00 81.62 84 LYS A O 1
ATOM 659 N N . GLN A 1 85 ? 32.358 -0.025 -21.880 1.00 77.94 85 GLN A N 1
ATOM 660 C CA . GLN A 1 85 ? 32.050 0.546 -23.192 1.00 77.94 85 GLN A CA 1
ATOM 661 C C . GLN A 1 85 ? 31.409 1.941 -23.097 1.00 77.94 85 GLN A C 1
ATOM 663 O O . GLN A 1 85 ? 31.262 2.614 -24.116 1.00 77.94 85 GLN A O 1
ATOM 668 N N . LEU A 1 86 ? 31.009 2.380 -21.897 1.00 77.25 86 LEU A N 1
ATOM 669 C CA . LEU A 1 86 ? 30.511 3.733 -21.663 1.00 77.25 86 LEU A CA 1
ATOM 670 C C . LEU A 1 86 ? 31.685 4.708 -21.552 1.00 77.25 86 LEU A C 1
ATOM 672 O O . LEU A 1 86 ? 32.599 4.504 -20.757 1.00 77.25 86 LEU A O 1
ATOM 676 N N . SER A 1 87 ? 31.644 5.792 -22.323 1.00 80.31 87 SER A N 1
ATOM 677 C CA . SER A 1 87 ? 32.685 6.819 -22.315 1.00 80.31 87 SER A CA 1
ATOM 678 C C . SER A 1 87 ? 32.109 8.222 -22.511 1.00 80.31 87 SER A C 1
ATOM 680 O O . SER A 1 87 ? 30.991 8.401 -23.011 1.00 80.31 87 SER A O 1
ATOM 682 N N . GLY A 1 88 ? 32.875 9.224 -22.067 1.00 82.38 88 GLY A N 1
ATOM 683 C CA . GLY A 1 88 ? 32.528 10.642 -22.175 1.00 82.38 88 GLY A CA 1
ATOM 684 C C . GLY A 1 88 ? 31.142 10.967 -21.611 1.00 82.38 88 GLY A C 1
ATOM 685 O O . GLY A 1 88 ? 30.735 10.462 -20.566 1.00 82.38 88 GLY A O 1
ATOM 686 N N . HIS A 1 89 ? 30.380 11.766 -22.354 1.00 78.25 89 HIS A N 1
ATOM 687 C CA . HIS A 1 89 ? 29.049 12.237 -21.961 1.00 78.25 89 HIS A CA 1
ATOM 688 C C . HIS A 1 89 ? 28.025 11.105 -21.719 1.00 78.25 89 HIS A C 1
ATOM 690 O O . HIS A 1 89 ? 27.092 11.253 -20.930 1.00 78.25 89 HIS A O 1
ATOM 696 N N . GLY A 1 90 ? 28.184 9.952 -22.382 1.00 74.62 90 GLY A N 1
ATOM 697 C CA . GLY A 1 90 ? 27.313 8.793 -22.166 1.00 74.62 90 GLY A CA 1
ATOM 698 C C . GLY A 1 90 ? 27.492 8.173 -20.778 1.00 74.62 90 GLY A C 1
ATOM 699 O O . GLY A 1 90 ? 26.513 7.747 -20.166 1.00 74.62 90 GLY A O 1
ATOM 700 N N . LEU A 1 91 ? 28.725 8.177 -20.263 1.00 81.62 91 LEU A N 1
ATOM 701 C CA . LEU A 1 91 ? 29.037 7.709 -18.915 1.00 81.62 91 LEU A CA 1
ATOM 702 C C . LEU A 1 91 ? 28.480 8.666 -17.854 1.00 81.62 91 LEU A C 1
ATOM 704 O O . LEU A 1 91 ? 27.828 8.218 -16.916 1.00 81.62 91 LEU A O 1
ATOM 708 N N . GLU A 1 92 ? 28.675 9.975 -18.025 1.00 83.75 92 GLU A N 1
ATOM 709 C CA . GLU A 1 92 ? 28.178 10.993 -17.086 1.00 83.75 92 GLU A CA 1
ATOM 710 C C . GLU A 1 92 ? 26.655 10.921 -16.910 1.00 83.75 92 GLU A C 1
ATOM 712 O O . GLU A 1 92 ? 26.139 10.936 -15.788 1.00 83.75 92 GLU A O 1
ATOM 717 N N . GLN A 1 93 ? 25.917 10.775 -18.012 1.00 81.25 93 GLN A N 1
ATOM 718 C CA . GLN A 1 93 ? 24.463 10.635 -17.962 1.00 81.25 93 GLN A CA 1
ATOM 719 C C . GLN A 1 93 ? 24.013 9.310 -17.345 1.00 81.25 93 GLN A C 1
ATOM 721 O O . GLN A 1 93 ? 23.074 9.311 -16.547 1.00 81.25 93 GLN A O 1
ATOM 726 N N . ALA A 1 94 ? 24.677 8.197 -17.675 1.00 82.44 94 ALA A N 1
ATOM 727 C CA . ALA A 1 94 ? 24.377 6.908 -17.061 1.00 82.44 94 ALA A CA 1
ATOM 728 C C . ALA A 1 94 ? 24.570 6.973 -15.539 1.00 82.44 94 ALA A C 1
ATOM 730 O O . ALA A 1 94 ? 23.669 6.593 -14.796 1.00 82.44 94 ALA A O 1
ATOM 731 N N . VAL A 1 95 ? 25.683 7.547 -15.069 1.00 85.81 95 VAL A N 1
ATOM 732 C CA . VAL A 1 95 ? 25.958 7.740 -13.636 1.00 85.81 95 VAL A CA 1
ATOM 733 C C . VAL A 1 95 ? 24.892 8.614 -12.974 1.00 85.81 95 VAL A C 1
ATOM 735 O O . VAL A 1 95 ? 24.418 8.278 -11.890 1.00 85.81 95 VAL A O 1
ATOM 738 N N . LYS A 1 96 ? 24.446 9.698 -13.624 1.00 87.25 96 LYS A N 1
ATOM 739 C CA . LYS A 1 96 ? 23.364 10.546 -13.097 1.00 87.25 96 LYS A CA 1
ATOM 740 C C . LYS A 1 96 ? 22.072 9.755 -12.868 1.00 87.25 96 LYS A C 1
ATOM 742 O O . LYS A 1 96 ? 21.485 9.868 -11.795 1.00 87.25 96 LYS A O 1
ATOM 747 N N . HIS A 1 97 ? 21.634 8.966 -13.849 1.00 84.56 97 HIS A N 1
ATOM 748 C CA . HIS A 1 97 ? 20.415 8.159 -13.729 1.00 84.56 97 HIS A CA 1
ATOM 749 C C . HIS A 1 97 ? 20.562 7.019 -12.715 1.00 84.56 97 HIS A C 1
ATOM 751 O O . HIS A 1 97 ? 19.656 6.807 -11.913 1.00 84.56 97 HIS A O 1
ATOM 757 N N . ILE A 1 98 ? 21.712 6.339 -12.698 1.00 86.12 98 ILE A N 1
ATOM 758 C CA . ILE A 1 98 ? 22.020 5.288 -11.719 1.00 86.12 98 ILE A CA 1
ATOM 759 C C . ILE A 1 98 ? 21.959 5.849 -10.299 1.00 86.12 98 ILE A C 1
ATOM 761 O O . ILE A 1 98 ? 21.279 5.274 -9.463 1.00 86.12 98 ILE A O 1
ATOM 765 N N . ASN A 1 99 ? 22.566 7.010 -10.040 1.00 87.31 99 ASN A N 1
ATOM 766 C CA . ASN A 1 99 ? 22.549 7.624 -8.711 1.00 87.31 99 ASN A CA 1
ATOM 767 C C . ASN A 1 99 ? 21.137 7.998 -8.234 1.00 87.31 99 ASN A C 1
ATOM 769 O O . ASN A 1 99 ? 20.874 7.971 -7.034 1.00 87.31 99 ASN A O 1
ATOM 773 N N . VAL A 1 100 ? 20.234 8.384 -9.142 1.00 88.00 100 VAL A N 1
ATOM 774 C CA . VAL A 1 100 ? 18.824 8.635 -8.795 1.00 88.00 100 VAL A CA 1
ATOM 775 C C . VAL A 1 100 ? 18.129 7.322 -8.438 1.00 88.00 100 VAL A C 1
ATOM 777 O O . VAL A 1 100 ? 17.514 7.235 -7.381 1.00 88.00 100 VAL A O 1
ATOM 780 N N . LEU A 1 101 ? 18.290 6.289 -9.265 1.00 86.50 101 LEU A N 1
ATOM 781 C CA . LEU A 1 101 ? 17.660 4.987 -9.040 1.00 86.50 101 LEU A CA 1
ATOM 782 C C . LEU A 1 101 ? 18.205 4.282 -7.794 1.00 86.50 101 LEU A C 1
ATOM 784 O O . LEU A 1 101 ? 17.430 3.713 -7.037 1.00 86.50 101 LEU A O 1
ATOM 788 N N . ASP A 1 102 ? 19.506 4.371 -7.521 1.00 87.94 102 ASP A N 1
ATOM 789 C CA . ASP A 1 102 ? 20.113 3.816 -6.308 1.00 87.94 102 ASP A CA 1
ATOM 790 C C . ASP A 1 102 ? 19.559 4.512 -5.048 1.00 87.94 102 ASP A C 1
ATOM 792 O O . ASP A 1 102 ? 19.308 3.853 -4.037 1.00 87.94 102 ASP A O 1
ATOM 796 N N . LYS A 1 103 ? 19.288 5.828 -5.107 1.00 89.06 103 LYS A N 1
ATOM 797 C CA . LYS A 1 103 ? 18.601 6.550 -4.021 1.00 89.06 103 LYS A CA 1
ATOM 798 C C . LYS A 1 103 ? 17.159 6.081 -3.847 1.00 89.06 103 LYS A C 1
ATOM 800 O O . LYS A 1 103 ? 16.737 5.864 -2.717 1.00 89.06 103 LYS A O 1
ATOM 805 N N . GLU A 1 104 ? 16.408 5.921 -4.933 1.00 86.31 104 GLU A N 1
ATOM 806 C CA . GLU A 1 104 ? 15.020 5.439 -4.881 1.00 86.31 104 GLU A CA 1
ATOM 807 C C . GLU A 1 104 ? 14.928 4.001 -4.352 1.00 86.31 104 GLU A C 1
ATOM 809 O O . GLU A 1 104 ? 14.082 3.717 -3.505 1.00 86.31 104 GLU A O 1
ATOM 814 N N . ILE A 1 105 ? 15.844 3.118 -4.762 1.00 85.69 105 ILE A N 1
ATOM 815 C CA . ILE A 1 105 ? 15.960 1.754 -4.230 1.00 85.69 105 ILE A CA 1
ATOM 816 C C . ILE A 1 105 ? 16.269 1.796 -2.732 1.00 85.69 105 ILE A C 1
ATOM 818 O O . ILE A 1 105 ? 15.623 1.093 -1.962 1.00 85.69 105 ILE A O 1
ATOM 822 N N . ALA A 1 106 ? 17.202 2.645 -2.293 1.00 84.19 106 ALA A N 1
ATOM 823 C CA . ALA A 1 106 ? 17.523 2.782 -0.873 1.00 84.19 106 ALA A CA 1
ATOM 824 C C . ALA A 1 106 ? 16.336 3.315 -0.049 1.00 84.19 106 ALA A C 1
ATOM 826 O O . ALA A 1 106 ? 16.110 2.856 1.073 1.00 84.19 106 ALA A O 1
ATOM 827 N N . LEU A 1 107 ? 15.560 4.256 -0.600 1.00 85.31 107 LEU A N 1
ATOM 828 C CA . LEU A 1 107 ? 14.325 4.741 0.019 1.00 85.31 107 LEU A CA 1
ATOM 829 C C . LEU A 1 107 ? 13.281 3.627 0.120 1.00 85.31 107 LEU A C 1
ATOM 831 O O . LEU A 1 107 ? 12.675 3.476 1.180 1.00 85.31 107 LEU A O 1
ATOM 835 N N . LEU A 1 108 ? 13.109 2.820 -0.931 1.00 82.69 108 LEU A N 1
ATOM 836 C CA . LEU A 1 108 ? 12.212 1.667 -0.905 1.00 82.69 108 LEU A CA 1
ATOM 837 C C . LEU A 1 108 ? 12.669 0.633 0.132 1.00 82.69 108 LEU A C 1
ATOM 839 O O . LEU A 1 108 ? 11.872 0.221 0.966 1.00 82.69 108 LEU A O 1
ATOM 843 N N . ASP A 1 109 ? 13.950 0.266 0.145 1.00 80.50 109 ASP A N 1
ATOM 844 C CA . ASP A 1 109 ? 14.515 -0.669 1.122 1.00 80.50 109 ASP A CA 1
ATOM 845 C C . ASP A 1 109 ? 14.340 -0.143 2.558 1.00 80.50 109 ASP A C 1
ATOM 847 O O . ASP A 1 109 ? 14.060 -0.908 3.484 1.00 80.50 109 ASP A O 1
ATOM 851 N N . SER A 1 110 ? 14.472 1.172 2.766 1.00 81.19 110 SER A N 1
ATOM 852 C CA . SER A 1 110 ? 14.191 1.789 4.062 1.00 81.19 110 SER A CA 1
ATOM 853 C C . SER A 1 110 ? 12.706 1.756 4.410 1.00 81.19 110 SER A C 1
ATOM 855 O O . SER A 1 110 ? 12.371 1.522 5.569 1.00 81.19 110 SER A O 1
ATOM 857 N N . HIS A 1 111 ? 11.824 1.988 3.439 1.00 77.00 111 HIS A N 1
ATOM 858 C CA . HIS A 1 111 ? 10.381 1.922 3.628 1.00 77.00 111 HIS A CA 1
ATOM 859 C C . HIS A 1 111 ? 9.935 0.501 3.996 1.00 77.00 111 HIS A C 1
ATOM 861 O O . HIS A 1 111 ? 9.212 0.331 4.972 1.00 77.00 111 HIS A O 1
ATOM 867 N N . ILE A 1 112 ? 10.444 -0.522 3.300 1.00 71.25 112 ILE A N 1
ATOM 868 C CA . ILE A 1 112 ? 10.204 -1.941 3.611 1.00 71.25 112 ILE A CA 1
ATOM 869 C C . ILE A 1 112 ? 10.620 -2.250 5.055 1.00 71.25 112 ILE A C 1
ATOM 871 O O . ILE A 1 112 ? 9.874 -2.885 5.792 1.00 71.25 112 ILE A O 1
ATOM 875 N N . LYS A 1 113 ? 11.782 -1.751 5.503 1.00 71.12 113 LYS A N 1
ATOM 876 C CA . LYS A 1 113 ? 12.259 -1.943 6.887 1.00 71.12 113 LYS A CA 1
ATOM 877 C C . LYS A 1 113 ? 11.386 -1.263 7.943 1.00 71.12 113 LYS A C 1
ATOM 879 O O . LYS A 1 113 ? 11.392 -1.702 9.091 1.00 71.12 113 LYS A O 1
ATOM 884 N N . GLN A 1 114 ? 10.697 -0.182 7.584 1.00 69.56 114 GLN A N 1
ATOM 885 C CA . GLN A 1 114 ? 9.799 0.552 8.480 1.00 69.56 114 GLN A CA 1
ATOM 886 C C . GLN A 1 114 ? 8.405 -0.079 8.567 1.00 69.56 114 GLN A C 1
ATOM 888 O O . GLN A 1 114 ? 7.654 0.257 9.483 1.00 69.56 114 GLN A O 1
ATOM 893 N N . GLN A 1 115 ? 8.053 -0.989 7.652 1.00 63.62 115 GLN A N 1
ATOM 894 C CA . GLN A 1 115 ? 6.772 -1.681 7.704 1.00 63.62 115 GLN A CA 1
ATOM 895 C C . GLN A 1 115 ? 6.652 -2.547 8.970 1.00 63.62 115 GLN A C 1
ATOM 897 O O . GLN A 1 115 ? 7.629 -3.181 9.388 1.00 63.62 115 GLN A O 1
ATOM 902 N N . PRO A 1 116 ? 5.464 -2.602 9.602 1.00 59.72 116 PRO A N 1
ATOM 903 C CA . PRO A 1 116 ? 5.244 -3.443 10.770 1.00 59.72 116 PRO A CA 1
ATOM 904 C C . PRO A 1 116 ? 5.420 -4.923 10.399 1.00 59.72 116 PRO A C 1
ATOM 906 O O . PRO A 1 116 ? 4.678 -5.470 9.591 1.00 59.72 116 PRO A O 1
ATOM 909 N N . LEU A 1 117 ? 6.414 -5.579 11.008 1.00 53.44 117 LEU A N 1
ATOM 910 C CA . LEU A 1 117 ? 6.720 -6.994 10.777 1.00 53.44 117 LEU A CA 1
ATOM 911 C C . LEU A 1 117 ? 5.859 -7.920 11.660 1.00 53.44 117 LEU A C 1
ATOM 913 O O . LEU A 1 117 ? 5.660 -7.615 12.843 1.00 53.44 117 LEU A O 1
ATOM 917 N N . PRO A 1 118 ? 5.436 -9.093 11.150 1.00 53.25 118 PRO A N 1
ATOM 918 C CA . PRO A 1 118 ? 5.815 -9.668 9.855 1.00 53.25 118 PRO A CA 1
ATOM 919 C C . PRO A 1 118 ? 4.978 -9.125 8.685 1.00 53.25 118 PRO A C 1
ATOM 921 O O . PRO A 1 118 ? 3.753 -9.016 8.795 1.00 53.25 118 PRO A O 1
ATOM 924 N N . LEU A 1 119 ? 5.660 -8.837 7.572 1.00 59.62 119 LEU A N 1
ATOM 925 C CA . LEU A 1 119 ? 5.024 -8.678 6.267 1.00 59.62 119 LEU A CA 1
ATOM 926 C C . LEU A 1 119 ? 4.501 -10.046 5.821 1.00 59.62 119 LEU A C 1
ATOM 928 O O . LEU A 1 119 ? 5.090 -11.084 6.128 1.00 59.62 119 LEU A O 1
ATOM 932 N N . SER A 1 120 ? 3.371 -10.065 5.127 1.00 67.12 120 SER A N 1
ATOM 933 C CA . SER A 1 120 ? 2.945 -11.275 4.427 1.00 67.12 120 SER A CA 1
ATOM 934 C C . SER A 1 120 ? 3.855 -11.527 3.220 1.00 67.12 120 SER A C 1
ATOM 936 O O . SER A 1 120 ? 4.339 -10.582 2.601 1.00 67.12 120 SER A O 1
ATOM 938 N N . HIS A 1 121 ? 4.042 -12.793 2.835 1.00 69.69 121 HIS A N 1
ATOM 939 C CA . HIS A 1 121 ? 4.807 -13.151 1.630 1.00 69.69 121 HIS A CA 1
ATOM 940 C C . HIS A 1 121 ? 4.294 -12.417 0.376 1.00 69.69 121 HIS A C 1
ATOM 942 O O . HIS A 1 121 ? 5.080 -12.011 -0.472 1.00 69.69 121 HIS A O 1
ATOM 948 N N . ALA A 1 122 ? 2.981 -12.174 0.291 1.00 69.12 122 ALA A N 1
ATOM 949 C CA . ALA A 1 122 ? 2.379 -11.399 -0.791 1.00 69.12 122 ALA A CA 1
ATOM 950 C C . ALA A 1 122 ? 2.858 -9.934 -0.806 1.00 69.12 122 ALA A C 1
ATOM 952 O O . ALA A 1 122 ? 3.168 -9.401 -1.868 1.00 69.12 122 ALA A O 1
ATOM 953 N N . GLU A 1 123 ? 2.959 -9.287 0.358 1.00 71.88 123 GLU A N 1
ATOM 954 C CA . GLU A 1 123 ? 3.484 -7.920 0.475 1.00 71.88 123 GLU A CA 1
ATOM 955 C C . GLU A 1 123 ? 4.984 -7.863 0.155 1.00 71.88 123 GLU A C 1
ATOM 957 O O . GLU A 1 123 ? 5.431 -6.951 -0.542 1.00 71.88 123 GLU A O 1
ATOM 962 N N . GLU A 1 124 ? 5.762 -8.851 0.605 1.00 76.12 124 GLU A N 1
ATOM 963 C CA . GLU A 1 124 ? 7.192 -8.952 0.287 1.00 76.12 124 GLU A CA 1
ATOM 964 C C . GLU A 1 124 ? 7.433 -9.113 -1.219 1.00 76.12 124 GLU A C 1
ATOM 966 O O . GLU A 1 124 ? 8.250 -8.387 -1.795 1.00 76.12 124 GLU A O 1
ATOM 971 N N . ASP A 1 125 ? 6.672 -9.986 -1.883 1.00 80.62 125 ASP A N 1
ATOM 972 C CA . ASP A 1 125 ? 6.744 -10.189 -3.331 1.00 80.62 125 ASP A CA 1
ATOM 973 C C . ASP A 1 125 ? 6.417 -8.906 -4.111 1.00 80.62 125 ASP A C 1
ATOM 975 O O . ASP A 1 125 ? 7.017 -8.643 -5.159 1.00 80.62 125 ASP A O 1
ATOM 979 N N . LEU A 1 126 ? 5.491 -8.079 -3.615 1.00 81.69 126 LEU A N 1
ATOM 980 C CA . LEU A 1 126 ? 5.134 -6.805 -4.246 1.00 81.69 126 LEU A CA 1
ATOM 981 C C . LEU A 1 126 ? 6.278 -5.803 -4.197 1.00 81.69 126 LEU A C 1
ATOM 983 O O . LEU A 1 126 ? 6.669 -5.246 -5.231 1.00 81.69 126 LEU A O 1
ATOM 987 N N . PHE A 1 127 ? 6.848 -5.616 -3.010 1.00 81.88 127 PHE A N 1
ATOM 988 C CA . PHE A 1 127 ? 8.010 -4.759 -2.831 1.00 81.88 127 PHE A CA 1
ATOM 989 C C . PHE A 1 127 ? 9.200 -5.253 -3.651 1.00 81.88 127 PHE A C 1
ATOM 991 O O . PHE A 1 127 ? 9.916 -4.453 -4.260 1.00 81.88 127 PHE A O 1
ATOM 998 N N . LEU A 1 128 ? 9.381 -6.570 -3.738 1.00 84.31 128 LEU A N 1
ATOM 999 C CA . LEU A 1 128 ? 10.476 -7.149 -4.492 1.00 84.31 128 LEU A CA 1
ATOM 1000 C C . LEU A 1 128 ? 10.308 -6.971 -6.005 1.00 84.31 128 LEU A C 1
ATOM 1002 O O . LEU A 1 128 ? 11.272 -6.623 -6.688 1.00 84.31 128 LEU A O 1
ATOM 1006 N N . LYS A 1 129 ? 9.089 -7.110 -6.540 1.00 85.44 129 LYS A N 1
ATOM 1007 C CA . LYS A 1 129 ? 8.791 -6.803 -7.951 1.00 85.44 129 LYS A CA 1
ATOM 1008 C C . LYS A 1 129 ? 9.064 -5.334 -8.282 1.00 85.44 129 LYS A C 1
ATOM 1010 O O . LYS A 1 129 ? 9.687 -5.047 -9.305 1.00 85.44 129 LYS A O 1
ATOM 1015 N N . GLN A 1 130 ? 8.678 -4.408 -7.402 1.00 86.88 130 GLN A N 1
ATOM 1016 C CA . GLN A 1 130 ? 8.972 -2.981 -7.567 1.00 86.88 130 GLN A CA 1
ATOM 1017 C C . GLN A 1 130 ? 10.483 -2.699 -7.533 1.00 86.88 130 GLN A C 1
ATOM 1019 O O . GLN A 1 130 ? 11.015 -2.014 -8.413 1.00 86.88 130 GLN A O 1
ATOM 1024 N N . ARG A 1 131 ? 11.197 -3.273 -6.558 1.00 87.25 131 ARG A N 1
ATOM 1025 C CA . ARG A 1 131 ? 12.659 -3.171 -6.436 1.00 87.25 131 ARG A CA 1
ATOM 1026 C C . ARG A 1 131 ? 13.374 -3.732 -7.666 1.00 87.25 131 ARG A C 1
ATOM 1028 O O . ARG A 1 131 ? 14.328 -3.129 -8.161 1.00 87.25 131 ARG A O 1
ATOM 1035 N N . ASN A 1 132 ? 12.908 -4.864 -8.186 1.00 87.94 132 ASN A N 1
ATOM 1036 C CA . ASN A 1 132 ? 13.463 -5.495 -9.378 1.00 87.94 132 ASN A CA 1
ATOM 1037 C C . ASN A 1 132 ? 13.239 -4.640 -10.630 1.00 87.94 132 ASN A C 1
ATOM 1039 O O . ASN A 1 132 ? 14.164 -4.503 -11.425 1.00 87.94 132 ASN A O 1
ATOM 1043 N N . ALA A 1 133 ? 12.072 -4.004 -10.781 1.00 86.31 133 ALA A N 1
ATOM 1044 C CA . ALA A 1 133 ? 11.816 -3.082 -11.889 1.00 86.31 133 ALA A CA 1
ATOM 1045 C C . ALA A 1 133 ? 12.763 -1.864 -11.864 1.00 86.31 133 ALA A C 1
ATOM 1047 O O . ALA A 1 133 ? 13.335 -1.510 -12.897 1.00 86.31 133 ALA A O 1
ATOM 1048 N N . MET A 1 134 ? 13.004 -1.273 -10.684 1.00 87.69 134 MET A N 1
ATOM 1049 C CA . MET A 1 134 ? 14.015 -0.215 -10.513 1.00 87.69 134 MET A CA 1
ATOM 1050 C C . MET A 1 134 ? 15.424 -0.704 -10.852 1.00 87.69 134 MET A C 1
ATOM 1052 O O . MET A 1 134 ? 16.176 -0.023 -11.551 1.00 87.69 134 MET A O 1
ATOM 1056 N N . THR A 1 135 ? 15.772 -1.902 -10.385 1.00 86.81 135 THR A N 1
ATOM 1057 C CA . THR A 1 135 ? 17.098 -2.484 -10.602 1.00 86.81 135 THR A CA 1
ATOM 1058 C C . THR A 1 135 ? 17.336 -2.805 -12.079 1.00 86.81 135 THR A C 1
ATOM 1060 O O . THR A 1 135 ? 18.430 -2.561 -12.580 1.00 86.81 135 THR A O 1
ATOM 1063 N N . ASP A 1 136 ? 16.329 -3.283 -12.815 1.00 86.62 136 ASP A N 1
ATOM 1064 C CA . ASP A 1 136 ? 16.444 -3.517 -14.260 1.00 86.62 136 ASP A CA 1
ATOM 1065 C C . ASP A 1 136 ? 16.635 -2.199 -15.022 1.00 86.62 136 ASP A C 1
ATOM 1067 O O . ASP A 1 136 ? 17.532 -2.091 -15.862 1.00 86.62 136 ASP A O 1
ATOM 1071 N N . TYR A 1 137 ? 15.886 -1.150 -14.657 1.00 85.94 137 TYR A N 1
ATOM 1072 C CA . TYR A 1 137 ? 16.061 0.168 -15.268 1.00 85.94 137 TYR A CA 1
ATOM 1073 C C . TYR A 1 137 ? 17.462 0.744 -15.003 1.00 85.94 137 TYR A C 1
ATOM 1075 O O . TYR A 1 137 ? 18.130 1.232 -15.920 1.00 85.94 137 TYR A O 1
ATOM 1083 N N . ARG A 1 138 ? 17.963 0.595 -13.772 1.00 88.81 138 ARG A N 1
ATOM 1084 C CA . ARG A 1 138 ? 19.336 0.954 -13.387 1.00 88.81 138 ARG A CA 1
ATOM 1085 C C . ARG A 1 138 ? 20.366 0.152 -14.185 1.00 88.81 138 ARG A C 1
ATOM 1087 O O . ARG A 1 138 ? 21.323 0.718 -14.713 1.00 88.81 138 ARG A O 1
ATOM 1094 N N . ASN A 1 139 ? 20.167 -1.157 -14.314 1.00 86.50 139 ASN A N 1
ATOM 1095 C CA . ASN A 1 139 ? 21.065 -2.043 -15.049 1.00 86.50 139 ASN A CA 1
ATOM 1096 C C . ASN A 1 139 ? 21.081 -1.731 -16.549 1.00 86.50 139 ASN A C 1
ATOM 1098 O O . ASN A 1 139 ? 22.123 -1.863 -17.186 1.00 86.50 139 ASN A O 1
ATOM 1102 N N . ALA A 1 140 ? 19.970 -1.275 -17.125 1.00 85.12 140 ALA A N 1
ATOM 1103 C CA . ALA A 1 140 ? 19.922 -0.833 -18.514 1.00 85.12 140 ALA A CA 1
ATOM 1104 C C . ALA A 1 140 ? 20.808 0.401 -18.770 1.00 85.12 140 ALA A C 1
ATOM 1106 O O . ALA A 1 140 ? 21.518 0.448 -19.779 1.00 85.12 140 ALA A O 1
ATOM 1107 N N . TRP A 1 141 ? 20.850 1.351 -17.829 1.00 84.44 141 TRP A N 1
ATOM 1108 C CA . TRP A 1 141 ? 21.811 2.460 -17.858 1.00 84.44 141 TRP A CA 1
ATOM 1109 C C . TRP A 1 141 ? 23.250 1.985 -17.651 1.00 84.44 141 TRP A C 1
ATOM 1111 O O . TRP A 1 141 ? 24.124 2.334 -18.442 1.00 84.44 141 TRP A O 1
ATOM 1121 N N . ALA A 1 142 ? 23.498 1.148 -16.639 1.00 83.44 142 ALA A N 1
ATOM 1122 C CA . ALA A 1 142 ? 24.843 0.668 -16.310 1.00 83.44 142 ALA A CA 1
ATOM 1123 C C . ALA A 1 142 ? 25.489 -0.123 -17.456 1.00 83.44 142 ALA A C 1
ATOM 1125 O O . ALA A 1 142 ? 26.683 0.016 -17.716 1.00 83.44 142 ALA A O 1
ATOM 1126 N N . MET A 1 143 ? 24.692 -0.909 -18.178 1.00 83.38 143 MET A N 1
ATOM 1127 C CA . MET A 1 143 ? 25.154 -1.736 -19.292 1.00 83.38 143 MET A CA 1
ATOM 1128 C C . MET A 1 143 ? 25.206 -0.983 -20.631 1.00 83.38 143 MET A C 1
ATOM 1130 O O . MET A 1 143 ? 25.622 -1.557 -21.633 1.00 83.38 143 MET A O 1
ATOM 1134 N N . GLY A 1 144 ? 24.783 0.286 -20.674 1.00 74.62 144 GLY A N 1
ATOM 1135 C CA . GLY A 1 144 ? 24.737 1.080 -21.905 1.00 74.62 144 GLY A CA 1
ATOM 1136 C C . GLY A 1 144 ? 23.657 0.651 -22.904 1.00 74.62 144 GLY A C 1
ATOM 1137 O O . GLY A 1 144 ? 23.724 1.055 -24.070 1.00 74.62 144 GLY A O 1
ATOM 1138 N N . ARG A 1 145 ? 22.655 -0.126 -22.450 1.00 80.12 145 ARG A N 1
ATOM 1139 C CA . ARG A 1 145 ? 21.408 -0.380 -23.199 1.00 80.12 145 ARG A CA 1
ATOM 1140 C C . ARG A 1 145 ? 20.637 0.925 -23.404 1.00 80.12 145 ARG A C 1
ATOM 1142 O O . ARG A 1 145 ? 20.009 1.126 -24.434 1.00 80.12 145 ARG A O 1
ATOM 1149 N N . LEU A 1 146 ? 20.766 1.858 -22.461 1.00 76.31 146 LEU A N 1
ATOM 1150 C CA . LEU A 1 146 ? 20.232 3.214 -22.555 1.00 76.31 146 LEU A CA 1
ATOM 1151 C C . LEU A 1 146 ? 21.353 4.228 -22.815 1.00 76.31 146 LEU A C 1
ATOM 1153 O O . LEU A 1 146 ? 22.437 4.135 -22.241 1.00 76.31 146 LEU A O 1
ATOM 1157 N N . LYS A 1 147 ? 21.094 5.204 -23.696 1.00 72.12 147 LYS A N 1
ATOM 1158 C CA . LYS A 1 147 ? 22.058 6.245 -24.099 1.00 72.12 147 LYS A CA 1
ATOM 1159 C C . LYS A 1 147 ? 21.419 7.634 -24.098 1.00 72.12 147 LYS A C 1
ATOM 1161 O O . LYS A 1 147 ? 20.211 7.776 -24.289 1.00 72.12 147 LYS A O 1
ATOM 1166 N N . GLY A 1 148 ? 22.247 8.666 -23.941 1.00 55.75 148 GLY A N 1
ATOM 1167 C CA . GLY A 1 148 ? 21.858 10.082 -23.897 1.00 55.75 148 GLY A CA 1
ATOM 1168 C C . GLY A 1 148 ? 21.017 10.610 -25.052 1.00 55.75 148 GLY A C 1
ATOM 1169 O O . GLY A 1 148 ? 20.142 11.448 -24.854 1.00 55.75 148 GLY A O 1
ATOM 1170 N N . SER A 1 149 ? 21.241 10.076 -26.253 1.00 50.84 149 SER A N 1
ATOM 1171 C CA . SER A 1 149 ? 20.487 10.397 -27.471 1.00 50.84 149 SER A CA 1
ATOM 1172 C C . SER A 1 149 ? 19.111 9.727 -27.548 1.00 50.84 149 SER A C 1
ATOM 1174 O O . SER A 1 149 ? 18.425 9.853 -28.557 1.00 50.84 149 SER A O 1
ATOM 1176 N N . SER A 1 150 ? 18.658 9.058 -26.482 1.00 48.41 150 SER A N 1
ATOM 1177 C CA . SER A 1 150 ? 17.275 8.569 -26.366 1.00 48.41 150 SER A CA 1
ATOM 1178 C C . SER A 1 150 ? 16.225 9.694 -26.296 1.00 48.41 150 SER A C 1
ATOM 1180 O O . SER A 1 150 ? 15.032 9.406 -26.238 1.00 48.41 150 SER A O 1
ATOM 1182 N N . GLN A 1 151 ? 16.629 10.970 -26.378 1.00 43.41 151 GLN A N 1
ATOM 1183 C CA . GLN A 1 151 ? 15.747 12.043 -26.836 1.00 43.41 151 GLN A CA 1
ATOM 1184 C C . GLN A 1 151 ? 15.448 11.881 -28.335 1.00 43.41 151 GLN A C 1
ATOM 1186 O O . GLN A 1 151 ? 16.235 12.293 -29.181 1.00 43.41 151 GLN A O 1
ATOM 1191 N N . PHE A 1 152 ? 14.289 11.294 -28.643 1.00 44.41 152 PHE A N 1
ATOM 1192 C CA . PHE A 1 152 ? 13.481 11.546 -29.849 1.00 44.41 152 PHE A CA 1
ATOM 1193 C C . PHE A 1 152 ? 14.175 11.552 -31.230 1.00 44.41 152 PHE A C 1
ATOM 1195 O O . PHE A 1 152 ? 13.615 12.081 -32.187 1.00 44.41 152 PHE A O 1
ATOM 1202 N N . LYS A 1 153 ? 15.343 10.926 -31.406 1.00 38.25 153 LYS A N 1
ATOM 1203 C CA . LYS A 1 153 ? 15.857 10.570 -32.736 1.00 38.25 153 LYS A CA 1
ATOM 1204 C C . LYS A 1 153 ? 15.798 9.060 -32.888 1.00 38.25 153 LYS A C 1
ATOM 1206 O O . LYS A 1 153 ? 16.511 8.314 -32.220 1.00 38.25 153 LYS A O 1
ATOM 1211 N N . SER A 1 154 ? 14.872 8.643 -33.744 1.00 38.69 154 SER A N 1
ATOM 1212 C CA . SER A 1 154 ? 14.544 7.279 -34.139 1.00 38.69 154 SER A CA 1
ATOM 1213 C C . SER A 1 154 ? 15.769 6.517 -34.655 1.00 38.69 154 SER A C 1
ATOM 1215 O O . SER A 1 154 ? 15.978 6.378 -35.856 1.00 38.69 154 SER A O 1
ATOM 1217 N N . SER A 1 155 ? 16.582 5.996 -33.742 1.00 38.00 155 SER A N 1
ATOM 1218 C CA . SER A 1 155 ? 17.309 4.758 -33.996 1.00 38.00 155 SER A CA 1
ATOM 1219 C C . SER A 1 155 ? 16.347 3.627 -33.647 1.00 38.00 155 SER A C 1
ATOM 1221 O O . SER A 1 155 ? 15.819 3.560 -32.534 1.00 38.00 155 SER A O 1
ATOM 1223 N N . ILE A 1 156 ? 16.032 2.801 -34.642 1.00 43.50 156 ILE A N 1
ATOM 1224 C CA . ILE A 1 156 ? 15.158 1.635 -34.509 1.00 43.50 156 ILE A CA 1
ATOM 1225 C C . ILE A 1 156 ? 15.696 0.779 -33.344 1.00 43.50 156 ILE A C 1
ATOM 1227 O O . ILE A 1 156 ? 16.806 0.267 -33.426 1.00 43.50 156 ILE A O 1
ATOM 1231 N N . GLY A 1 157 ? 14.949 0.694 -32.232 1.00 46.56 157 GLY A N 1
ATOM 1232 C CA . GLY A 1 157 ? 15.244 -0.194 -31.093 1.00 46.56 157 GLY A CA 1
ATOM 1233 C C . GLY A 1 157 ? 15.479 0.457 -29.717 1.00 46.56 157 GLY A C 1
ATOM 1234 O O . GLY A 1 157 ? 15.006 -0.089 -28.726 1.00 46.56 157 GLY A O 1
ATOM 1235 N N . LEU A 1 158 ? 16.109 1.638 -29.615 1.00 48.34 158 LEU A N 1
ATOM 1236 C CA . LEU A 1 158 ? 16.528 2.209 -28.309 1.00 48.34 158 LEU A CA 1
ATOM 1237 C C . LEU A 1 158 ? 15.456 3.056 -27.594 1.00 48.34 158 LEU A C 1
ATOM 1239 O O . LEU A 1 158 ? 15.343 3.032 -26.369 1.00 48.34 158 LEU A O 1
ATOM 1243 N N . VAL A 1 159 ? 14.644 3.803 -28.349 1.00 52.56 159 VAL A N 1
ATOM 1244 C CA . VAL A 1 159 ? 13.504 4.566 -27.799 1.00 52.56 159 VAL A CA 1
ATOM 1245 C C . VAL A 1 159 ? 12.404 3.638 -27.240 1.00 52.56 159 VAL A C 1
ATOM 1247 O O . VAL A 1 159 ? 11.896 3.930 -26.155 1.00 52.56 159 VAL A O 1
ATOM 1250 N N . PRO A 1 160 ? 12.063 2.504 -27.893 1.00 65.69 160 PRO A N 1
ATOM 1251 C CA . PRO A 1 160 ? 11.146 1.511 -27.330 1.00 65.69 160 PRO A CA 1
ATOM 1252 C C . PRO A 1 160 ? 11.622 0.900 -26.006 1.00 65.69 160 PRO A C 1
ATOM 1254 O O . PRO A 1 160 ? 10.800 0.696 -25.119 1.00 65.69 160 PRO A O 1
ATOM 1257 N N . GLU A 1 161 ? 12.924 0.636 -25.836 1.00 71.31 161 GLU A N 1
ATOM 1258 C CA . GLU A 1 161 ? 13.445 -0.003 -24.617 1.00 71.31 161 GLU A CA 1
ATOM 1259 C C . GLU A 1 161 ? 13.387 0.927 -23.400 1.00 71.31 161 GLU A C 1
ATOM 1261 O O . GLU A 1 161 ? 12.869 0.532 -22.355 1.00 71.31 161 GLU A O 1
ATOM 1266 N N . ARG A 1 162 ? 13.846 2.180 -23.531 1.00 72.62 162 ARG A N 1
ATOM 1267 C CA . ARG A 1 162 ? 13.749 3.165 -22.438 1.00 72.62 162 ARG A CA 1
ATOM 1268 C C . ARG A 1 162 ? 12.309 3.326 -21.967 1.00 72.62 162 ARG A C 1
ATOM 1270 O O . ARG A 1 162 ? 12.022 3.237 -20.778 1.00 72.62 162 ARG A O 1
ATOM 1277 N N . LYS A 1 163 ? 11.412 3.533 -22.928 1.00 70.69 163 LYS A N 1
ATOM 1278 C CA . LYS A 1 163 ? 9.987 3.740 -22.687 1.00 70.69 163 LYS A CA 1
ATOM 1279 C C . LYS A 1 163 ? 9.345 2.512 -22.043 1.00 70.69 163 LYS A C 1
ATOM 1281 O O . LYS A 1 163 ? 8.592 2.655 -21.084 1.00 70.69 163 LYS A O 1
ATOM 1286 N N . ARG A 1 164 ? 9.716 1.311 -22.502 1.00 74.81 164 ARG A N 1
ATOM 1287 C CA . ARG A 1 164 ? 9.303 0.043 -21.894 1.00 74.81 164 ARG A CA 1
ATOM 1288 C C . ARG A 1 164 ? 9.701 -0.043 -20.426 1.00 74.81 164 ARG A C 1
ATOM 1290 O O . ARG A 1 164 ? 8.890 -0.459 -19.604 1.00 74.81 164 ARG A O 1
ATOM 1297 N N . LEU A 1 165 ? 10.942 0.312 -20.104 1.00 77.88 165 LEU A N 1
ATOM 1298 C CA . LEU A 1 165 ? 11.462 0.250 -18.739 1.00 77.88 165 LEU A CA 1
ATOM 1299 C C . LEU A 1 165 ? 10.790 1.286 -17.831 1.00 77.88 165 LEU A C 1
ATOM 1301 O O . LEU A 1 165 ? 10.393 0.938 -16.724 1.00 77.88 165 LEU A O 1
ATOM 1305 N N . GLU A 1 166 ? 10.580 2.514 -18.314 1.00 77.81 166 GLU A N 1
ATOM 1306 C CA . GLU A 1 166 ? 9.852 3.562 -17.584 1.00 77.81 166 GLU A CA 1
ATOM 1307 C C . GLU A 1 166 ? 8.389 3.157 -17.311 1.00 77.81 166 GLU A C 1
ATOM 1309 O O . GLU A 1 166 ? 7.912 3.291 -16.186 1.00 77.81 166 GLU A O 1
ATOM 1314 N N . GLN A 1 167 ? 7.692 2.582 -18.298 1.00 74.81 167 GLN A N 1
ATOM 1315 C CA . GLN A 1 167 ? 6.333 2.051 -18.116 1.00 74.81 167 GLN A CA 1
ATOM 1316 C C . GLN A 1 167 ? 6.304 0.873 -17.140 1.00 74.81 167 GLN A C 1
ATOM 1318 O O . GLN A 1 167 ? 5.433 0.798 -16.278 1.00 74.81 167 GLN A O 1
ATOM 1323 N N . ASN A 1 168 ? 7.262 -0.050 -17.255 1.00 78.44 168 ASN A N 1
ATOM 1324 C CA . ASN A 1 168 ? 7.352 -1.193 -16.357 1.00 78.44 168 ASN A CA 1
ATOM 1325 C C . ASN A 1 168 ? 7.587 -0.753 -14.905 1.00 78.44 168 ASN A C 1
ATOM 1327 O O . ASN A 1 168 ? 6.974 -1.303 -13.991 1.00 78.44 168 ASN A O 1
ATOM 1331 N N . LEU A 1 169 ? 8.449 0.246 -14.706 1.00 81.12 169 LEU A N 1
ATOM 1332 C CA . LEU A 1 169 ? 8.711 0.856 -13.408 1.00 81.12 169 LEU A CA 1
ATOM 1333 C C . LEU A 1 169 ? 7.447 1.498 -12.827 1.00 81.12 169 LEU A C 1
ATOM 1335 O O . LEU A 1 169 ? 7.065 1.177 -11.702 1.00 81.12 169 LEU A O 1
ATOM 1339 N N . GLU A 1 170 ? 6.786 2.368 -13.594 1.00 79.62 170 GLU A N 1
ATOM 1340 C CA . GLU A 1 170 ? 5.570 3.056 -13.148 1.00 79.62 170 GLU A CA 1
ATOM 1341 C C . GLU A 1 170 ? 4.460 2.054 -12.817 1.00 79.62 170 GLU A C 1
ATOM 1343 O O . GLU A 1 170 ? 3.853 2.146 -11.754 1.00 79.62 170 GLU A O 1
ATOM 1348 N N . ARG A 1 171 ? 4.241 1.036 -13.657 1.00 80.00 171 ARG A N 1
ATOM 1349 C CA . ARG A 1 171 ? 3.231 0.004 -13.394 1.00 80.00 171 ARG A CA 1
ATOM 1350 C C . ARG A 1 171 ? 3.483 -0.713 -12.076 1.00 80.00 171 ARG A C 1
ATOM 1352 O O . ARG A 1 171 ? 2.558 -0.856 -11.284 1.00 80.00 171 ARG A O 1
ATOM 1359 N N . HIS A 1 172 ? 4.713 -1.161 -11.826 1.00 83.88 172 HIS A N 1
ATOM 1360 C CA . HIS A 1 172 ? 5.032 -1.869 -10.586 1.00 83.88 172 HIS A CA 1
ATOM 1361 C C . HIS A 1 172 ? 4.950 -0.956 -9.362 1.00 83.88 172 HIS A C 1
ATOM 1363 O O . HIS A 1 172 ? 4.527 -1.415 -8.306 1.00 83.88 172 HIS A O 1
ATOM 1369 N N . LYS A 1 173 ? 5.276 0.333 -9.502 1.00 82.62 173 LYS A N 1
ATOM 1370 C CA . LYS A 1 173 ? 5.069 1.330 -8.446 1.00 82.62 173 LYS A CA 1
ATOM 1371 C C . LYS A 1 173 ? 3.582 1.495 -8.110 1.00 82.62 173 LYS A C 1
ATOM 1373 O O . LYS A 1 173 ? 3.209 1.440 -6.941 1.00 82.62 173 LYS A O 1
ATOM 1378 N N . GLN A 1 174 ? 2.736 1.648 -9.127 1.00 83.69 174 GLN A N 1
ATOM 1379 C CA . GLN A 1 174 ? 1.292 1.831 -8.955 1.00 83.69 174 GLN A CA 1
ATOM 1380 C C . GLN A 1 174 ? 0.614 0.559 -8.426 1.00 83.69 174 GLN A C 1
ATOM 1382 O O . GLN A 1 174 ? -0.156 0.619 -7.469 1.00 83.69 174 GLN A O 1
ATOM 1387 N N . LEU A 1 175 ? 0.947 -0.608 -8.986 1.00 83.44 175 LEU A N 1
ATOM 1388 C CA . LEU A 1 175 ? 0.431 -1.899 -8.524 1.00 83.44 175 LEU A CA 1
ATOM 1389 C C . LEU A 1 175 ? 0.832 -2.199 -7.082 1.00 83.44 175 LEU A C 1
ATOM 1391 O O . LEU A 1 175 ? -0.026 -2.622 -6.315 1.00 83.44 175 LEU A O 1
ATOM 1395 N N . ALA A 1 176 ? 2.088 -1.951 -6.697 1.00 84.44 176 ALA A N 1
ATOM 1396 C CA . ALA A 1 176 ? 2.533 -2.176 -5.325 1.00 84.44 176 ALA A CA 1
ATOM 1397 C C . ALA A 1 176 ? 1.695 -1.364 -4.327 1.00 84.44 176 ALA A C 1
ATOM 1399 O O . ALA A 1 176 ? 1.226 -1.921 -3.338 1.00 84.44 176 ALA A O 1
ATOM 1400 N N . SER A 1 177 ? 1.428 -0.084 -4.619 1.00 84.88 177 SER A N 1
ATOM 1401 C CA . SER A 1 177 ? 0.573 0.748 -3.766 1.00 84.88 177 SER A CA 1
ATOM 1402 C C . SER A 1 177 ? -0.853 0.201 -3.673 1.00 84.88 177 SER A C 1
ATOM 1404 O O . SER A 1 177 ? -1.376 0.061 -2.572 1.00 84.88 177 SER A O 1
ATOM 1406 N N . VAL A 1 178 ? -1.488 -0.117 -4.805 1.00 86.88 178 VAL A N 1
ATOM 1407 C CA . VAL A 1 178 ? -2.889 -0.576 -4.831 1.00 86.88 178 VAL A CA 1
ATOM 1408 C C . VAL A 1 178 ? -3.050 -1.936 -4.148 1.00 86.88 178 VAL A C 1
ATOM 1410 O O . VAL A 1 178 ? -3.996 -2.140 -3.388 1.00 86.88 178 VAL A O 1
ATOM 1413 N N . GLU A 1 179 ? -2.134 -2.872 -4.397 1.00 86.31 179 GLU A N 1
ATOM 1414 C CA . GLU A 1 179 ? -2.185 -4.213 -3.811 1.00 86.31 179 GLU A CA 1
ATOM 1415 C C . GLU A 1 179 ? -1.880 -4.192 -2.308 1.00 86.31 179 GLU A C 1
ATOM 1417 O O . GLU A 1 179 ? -2.577 -4.859 -1.544 1.00 86.31 179 GLU A O 1
ATOM 1422 N N . LEU A 1 180 ? -0.933 -3.363 -1.856 1.00 83.69 180 LEU A N 1
ATOM 1423 C CA . LEU A 1 180 ? -0.678 -3.156 -0.429 1.00 83.69 180 LEU A CA 1
ATOM 1424 C C . LEU A 1 180 ? -1.905 -2.571 0.283 1.00 83.69 180 LEU A C 1
ATOM 1426 O O . LEU A 1 180 ? -2.274 -3.029 1.363 1.00 83.69 180 LEU A O 1
ATOM 1430 N N . THR A 1 181 ? -2.575 -1.589 -0.325 1.00 85.00 181 THR A N 1
ATOM 1431 C CA . THR A 1 181 ? -3.819 -1.023 0.212 1.00 85.00 181 THR A CA 1
ATOM 1432 C C . THR A 1 181 ? -4.919 -2.079 0.316 1.00 85.00 181 THR A C 1
ATOM 1434 O O . THR A 1 181 ? -5.573 -2.150 1.353 1.00 85.00 181 THR A O 1
ATOM 1437 N N . LEU A 1 182 ? -5.107 -2.918 -0.711 1.00 85.19 182 LEU A N 1
ATOM 1438 C CA . LEU A 1 182 ? -6.067 -4.030 -0.673 1.00 85.19 182 LEU A CA 1
ATOM 1439 C C . LEU A 1 182 ? -5.769 -4.995 0.480 1.00 85.19 182 LEU A C 1
ATOM 1441 O O . LEU A 1 182 ? -6.659 -5.296 1.271 1.00 85.19 182 LEU A O 1
ATOM 1445 N N . HIS A 1 183 ? -4.517 -5.435 0.611 1.00 83.81 183 HIS A N 1
ATOM 1446 C CA . HIS A 1 183 ? -4.114 -6.355 1.674 1.00 83.81 183 HIS A CA 1
ATOM 1447 C C . HIS A 1 183 ? -4.322 -5.769 3.072 1.00 83.81 183 HIS A C 1
ATOM 1449 O O . HIS A 1 183 ? -4.840 -6.448 3.962 1.00 83.81 183 HIS A O 1
ATOM 1455 N N . ARG A 1 184 ? -3.954 -4.501 3.273 1.00 83.19 184 ARG A N 1
ATOM 1456 C CA . ARG A 1 184 ? -4.147 -3.825 4.557 1.00 83.19 184 ARG A CA 1
ATOM 1457 C C . ARG A 1 184 ? -5.623 -3.614 4.874 1.00 83.19 184 ARG A C 1
ATOM 1459 O O . ARG A 1 184 ? -6.020 -3.873 6.004 1.00 83.19 184 ARG A O 1
ATOM 1466 N N . LEU A 1 185 ? -6.432 -3.208 3.892 1.00 85.06 185 LEU A N 1
ATOM 1467 C CA . LEU A 1 185 ? -7.881 -3.077 4.058 1.00 85.06 185 LEU A CA 1
ATOM 1468 C C . LEU A 1 185 ? -8.490 -4.407 4.520 1.00 85.06 185 LEU A C 1
ATOM 1470 O O . LEU A 1 185 ? -9.205 -4.433 5.519 1.00 85.06 185 LEU A O 1
ATOM 1474 N N . ASP A 1 186 ? -8.145 -5.507 3.851 1.00 85.94 186 ASP A N 1
ATOM 1475 C CA . ASP A 1 186 ? -8.631 -6.849 4.186 1.00 85.94 186 ASP A CA 1
ATOM 1476 C C . ASP A 1 186 ? -8.239 -7.250 5.606 1.00 85.94 186 ASP A C 1
ATOM 1478 O O . ASP A 1 186 ? -9.081 -7.665 6.400 1.00 85.94 186 ASP A O 1
ATOM 1482 N N . ARG A 1 187 ? -6.976 -7.029 5.973 1.00 83.31 187 ARG A N 1
ATOM 1483 C CA . ARG A 1 187 ? -6.475 -7.320 7.317 1.00 83.31 187 ARG A CA 1
ATOM 1484 C C . ARG A 1 187 ? -7.177 -6.493 8.396 1.00 83.31 187 ARG A C 1
ATOM 1486 O O . ARG A 1 187 ? -7.471 -7.021 9.472 1.00 83.31 187 ARG A O 1
ATOM 1493 N N . THR A 1 188 ? -7.431 -5.211 8.148 1.00 82.88 188 THR A N 1
ATOM 1494 C CA . THR A 1 188 ? -8.118 -4.330 9.101 1.00 82.88 188 THR A CA 1
ATOM 1495 C C . THR A 1 188 ? -9.587 -4.730 9.259 1.00 82.88 188 THR A C 1
ATOM 1497 O O . THR A 1 188 ? -10.082 -4.781 10.387 1.00 82.88 188 THR A O 1
ATOM 1500 N N . VAL A 1 189 ? -10.262 -5.104 8.166 1.00 84.00 189 VAL A N 1
ATOM 1501 C CA . VAL A 1 189 ? -11.637 -5.636 8.191 1.00 84.00 189 VAL A CA 1
ATOM 1502 C C . VAL A 1 189 ? -11.700 -6.961 8.958 1.00 84.00 189 VAL A C 1
ATOM 1504 O O . VAL A 1 189 ? -12.511 -7.091 9.877 1.00 84.00 189 VAL A O 1
ATOM 1507 N N . ASP A 1 190 ? -10.802 -7.905 8.672 1.00 84.31 190 ASP A N 1
ATOM 1508 C CA . ASP A 1 190 ? -10.697 -9.179 9.395 1.00 84.31 190 ASP A CA 1
ATOM 1509 C C . ASP A 1 190 ? -10.450 -8.960 10.892 1.00 84.31 190 ASP A C 1
ATOM 1511 O O . ASP A 1 190 ? -11.025 -9.640 11.747 1.00 84.31 190 ASP A O 1
ATOM 1515 N N . THR A 1 191 ? -9.598 -7.990 11.233 1.00 82.25 191 THR A N 1
ATOM 1516 C CA . THR A 1 191 ? -9.307 -7.639 12.628 1.00 82.25 191 THR A CA 1
ATOM 1517 C C . THR A 1 191 ? -10.548 -7.076 13.313 1.00 82.25 191 THR A C 1
ATOM 1519 O O . THR A 1 191 ? -10.851 -7.477 14.437 1.00 82.25 191 THR A O 1
ATOM 1522 N N . ALA A 1 192 ? -11.311 -6.207 12.648 1.00 81.12 192 ALA A N 1
ATOM 1523 C CA . ALA A 1 192 ? -12.575 -5.711 13.183 1.00 81.12 192 ALA A CA 1
ATOM 1524 C C . ALA A 1 192 ? -13.578 -6.855 13.417 1.00 81.12 192 ALA A C 1
ATOM 1526 O O . ALA A 1 192 ? -14.173 -6.932 14.493 1.00 81.12 192 ALA A O 1
ATOM 1527 N N . GLN A 1 193 ? -13.719 -7.785 12.467 1.00 85.31 193 GLN A N 1
ATOM 1528 C CA . GLN A 1 193 ? -14.619 -8.937 12.587 1.00 85.31 193 GLN A CA 1
ATOM 1529 C C . GLN A 1 193 ? -14.232 -9.864 13.746 1.00 85.31 193 GLN A C 1
ATOM 1531 O O . GLN A 1 193 ? -15.070 -10.164 14.596 1.00 85.31 193 GLN A O 1
ATOM 1536 N N . ARG A 1 194 ? -12.954 -10.258 13.847 1.00 83.88 194 ARG A N 1
ATOM 1537 C CA . ARG A 1 194 ? -12.455 -11.131 14.932 1.00 83.88 194 ARG A CA 1
ATOM 1538 C C . ARG A 1 194 ? -12.636 -10.527 16.324 1.00 83.88 194 ARG A C 1
ATOM 1540 O O . ARG A 1 194 ? -12.723 -11.266 17.298 1.00 83.88 194 ARG A O 1
ATOM 1547 N N . ASN A 1 195 ? -12.697 -9.201 16.418 1.00 80.31 195 ASN A N 1
ATOM 1548 C CA . ASN A 1 195 ? -12.915 -8.483 17.671 1.00 80.31 195 ASN A CA 1
ATOM 1549 C C . ASN A 1 195 ? -14.385 -8.069 17.895 1.00 80.31 195 ASN A C 1
ATOM 1551 O O . ASN A 1 195 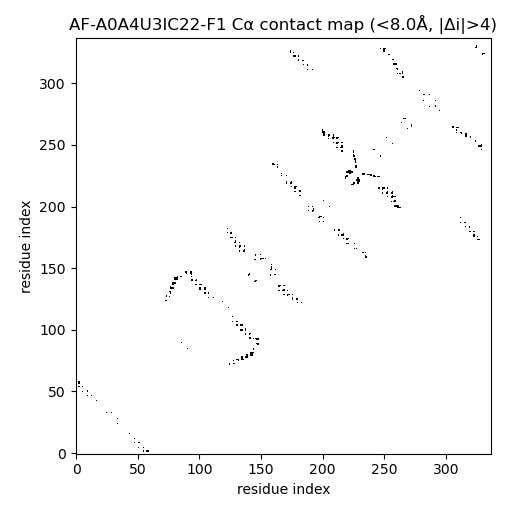? -14.658 -7.255 18.777 1.00 80.31 195 ASN A O 1
ATOM 1555 N N . GLY A 1 196 ? -15.337 -8.595 17.112 1.00 81.38 196 GLY A N 1
ATOM 1556 C CA . GLY A 1 196 ? -16.769 -8.317 17.285 1.00 81.38 196 GLY A CA 1
ATOM 1557 C C . GLY A 1 196 ? -17.183 -6.887 16.917 1.00 81.38 196 GLY A C 1
ATOM 1558 O O . GLY A 1 196 ? -18.202 -6.390 17.389 1.00 81.38 196 GLY A O 1
ATOM 1559 N N . LEU A 1 197 ? -16.383 -6.199 16.099 1.00 81.12 197 LEU A N 1
ATOM 1560 C CA . LEU A 1 197 ? -16.655 -4.852 15.587 1.00 81.12 197 LEU A CA 1
ATOM 1561 C C . LEU A 1 197 ? -17.118 -4.868 14.120 1.00 81.12 197 LEU A C 1
ATOM 1563 O O . LEU A 1 197 ? -17.269 -3.802 13.532 1.00 81.12 197 LEU A O 1
ATOM 1567 N N . GLY A 1 198 ? -17.348 -6.049 13.533 1.00 79.31 198 GLY A N 1
ATOM 1568 C CA . GLY A 1 198 ? -17.749 -6.210 12.130 1.00 79.31 198 GLY A CA 1
ATOM 1569 C C . GLY A 1 198 ? -19.006 -5.418 11.766 1.00 79.31 198 GLY A C 1
ATOM 1570 O O . GLY A 1 198 ? -18.990 -4.682 10.788 1.00 79.31 198 GLY A O 1
ATOM 1571 N N . ASP A 1 199 ? -20.033 -5.457 12.616 1.00 81.94 199 ASP A N 1
ATOM 1572 C CA . ASP A 1 199 ? -21.299 -4.734 12.398 1.00 81.94 199 ASP A CA 1
ATOM 1573 C C . ASP A 1 199 ? -21.146 -3.206 12.453 1.00 81.94 199 ASP A C 1
ATOM 1575 O O . ASP A 1 199 ? -22.028 -2.459 12.032 1.00 81.94 199 ASP A O 1
ATOM 1579 N N . LYS A 1 200 ? -20.017 -2.719 12.985 1.00 81.75 200 LYS A N 1
ATOM 1580 C CA . LYS A 1 200 ? -19.682 -1.292 13.001 1.00 81.75 200 LYS A CA 1
ATOM 1581 C C . LYS A 1 200 ? -19.006 -0.854 11.705 1.00 81.75 200 LYS A C 1
ATOM 1583 O O . LYS A 1 200 ? -18.838 0.342 11.508 1.00 81.75 200 LYS A O 1
ATOM 1588 N N . LEU A 1 201 ? -18.616 -1.769 10.820 1.00 84.31 201 LEU A N 1
ATOM 1589 C CA . LEU A 1 201 ? -18.186 -1.436 9.465 1.00 84.31 201 LEU A CA 1
ATOM 1590 C C . LEU A 1 201 ? -19.396 -1.461 8.531 1.00 84.31 201 LEU A C 1
ATOM 1592 O O . LEU A 1 201 ? -20.177 -2.408 8.526 1.00 84.31 201 LEU A O 1
ATOM 1596 N N . SER A 1 202 ? -19.531 -0.435 7.693 1.00 87.00 202 SER A N 1
ATOM 1597 C CA . SER A 1 202 ? -20.492 -0.491 6.592 1.00 87.00 202 SER A CA 1
ATOM 1598 C C . SER A 1 202 ? -19.995 -1.487 5.543 1.00 87.00 202 SER A C 1
ATOM 1600 O O . SER A 1 202 ? -19.004 -1.216 4.862 1.00 87.00 202 SER A O 1
ATOM 1602 N N . SER A 1 203 ? -20.686 -2.622 5.395 1.00 85.88 203 SER A N 1
ATOM 1603 C CA . SER A 1 203 ? -20.377 -3.627 4.366 1.00 85.88 203 SER A CA 1
ATOM 1604 C C . SER A 1 203 ? -20.384 -3.009 2.968 1.00 85.88 203 SER A C 1
ATOM 1606 O O . SER A 1 203 ? -19.441 -3.192 2.207 1.00 85.88 203 SER A O 1
ATOM 1608 N N . GLN A 1 204 ? -21.368 -2.154 2.681 1.00 87.38 204 GLN A N 1
ATOM 1609 C CA . GLN A 1 204 ? -21.460 -1.421 1.420 1.00 87.38 204 GLN A CA 1
ATOM 1610 C C . GLN A 1 204 ? -20.232 -0.534 1.159 1.00 87.38 204 GLN A C 1
ATOM 1612 O O . GLN A 1 204 ? -19.760 -0.467 0.025 1.00 87.38 204 GLN A O 1
ATOM 1617 N N . ALA A 1 205 ? -19.713 0.156 2.181 1.00 85.56 205 ALA A N 1
ATOM 1618 C CA . ALA A 1 205 ? -18.530 1.006 2.030 1.00 85.56 205 ALA A CA 1
ATOM 1619 C C . ALA A 1 205 ? -17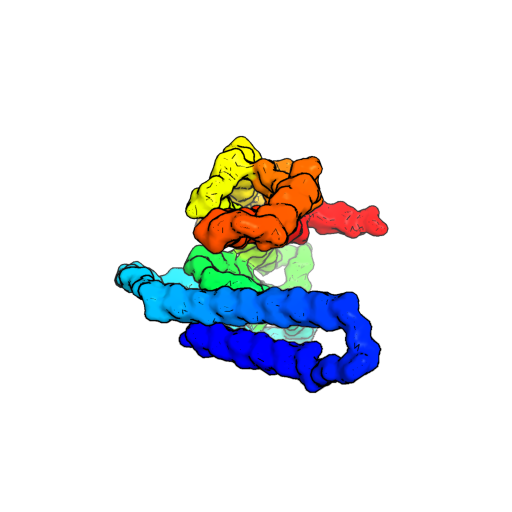.263 0.169 1.800 1.00 85.56 205 ALA A C 1
ATOM 1621 O O . ALA A 1 205 ? -16.467 0.491 0.920 1.00 85.56 205 ALA A O 1
ATOM 1622 N N . VAL A 1 206 ? -17.107 -0.933 2.542 1.00 88.44 206 VAL A N 1
ATOM 1623 C CA . VAL A 1 206 ? -15.991 -1.877 2.375 1.00 88.44 206 VAL A CA 1
ATOM 1624 C C . VAL A 1 206 ? -16.002 -2.491 0.973 1.00 88.44 206 VAL A C 1
ATOM 1626 O O . VAL A 1 206 ? -14.973 -2.494 0.298 1.00 88.44 206 VAL A O 1
ATOM 1629 N N . ASP A 1 207 ? -17.160 -2.951 0.501 1.00 89.75 207 ASP A N 1
ATOM 1630 C CA . ASP A 1 207 ? -17.309 -3.552 -0.826 1.00 89.75 207 ASP A CA 1
ATOM 1631 C C . ASP A 1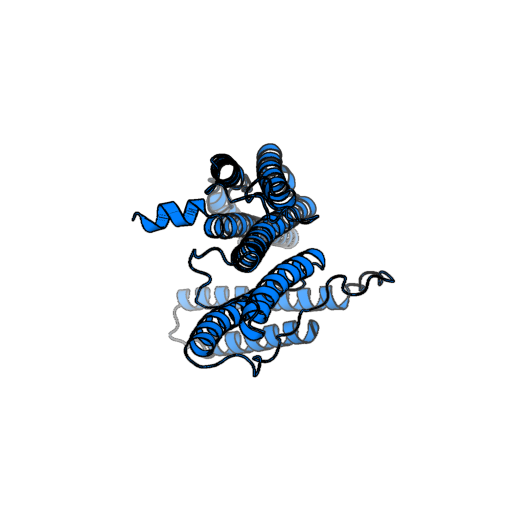 207 ? -17.064 -2.532 -1.943 1.00 89.75 207 ASP A C 1
ATOM 1633 O O . ASP A 1 207 ? -16.403 -2.839 -2.939 1.00 89.75 207 ASP A O 1
ATOM 1637 N N . ALA A 1 208 ? -17.535 -1.292 -1.774 1.00 87.94 208 ALA A N 1
ATOM 1638 C CA . ALA A 1 208 ? -17.280 -0.210 -2.719 1.00 87.94 208 ALA A CA 1
ATOM 1639 C C . ALA A 1 208 ? -15.785 0.142 -2.807 1.00 87.94 208 ALA A C 1
ATOM 1641 O O . ALA A 1 208 ? -15.265 0.291 -3.919 1.00 87.94 208 ALA A O 1
ATOM 1642 N N . ALA A 1 209 ? -15.096 0.231 -1.664 1.00 89.19 209 ALA A N 1
ATOM 1643 C CA . ALA A 1 209 ? -13.656 0.472 -1.589 1.00 89.19 209 ALA A CA 1
ATOM 1644 C C . ALA A 1 209 ? -12.867 -0.663 -2.256 1.00 89.19 209 ALA A C 1
ATOM 1646 O O . ALA A 1 209 ? -12.056 -0.420 -3.157 1.00 89.19 209 ALA A O 1
ATOM 1647 N N . ARG A 1 210 ? -13.158 -1.915 -1.876 1.00 91.06 210 ARG A N 1
ATOM 1648 C CA . ARG A 1 210 ? -12.540 -3.117 -2.453 1.00 91.06 210 ARG A CA 1
ATOM 1649 C C . ARG A 1 210 ? -12.762 -3.173 -3.962 1.00 91.06 210 ARG A C 1
ATOM 1651 O O . ARG A 1 210 ? -11.812 -3.384 -4.711 1.00 91.06 210 ARG A O 1
ATOM 1658 N N . GLY A 1 211 ? -13.993 -2.948 -4.419 1.00 90.25 211 GLY A N 1
ATOM 1659 C CA . GLY A 1 211 ? -14.340 -2.957 -5.838 1.00 90.25 211 GLY A CA 1
ATOM 1660 C C . GLY A 1 211 ? -13.592 -1.888 -6.637 1.00 90.25 211 GLY A C 1
ATOM 1661 O O . GLY A 1 211 ? -13.086 -2.173 -7.722 1.00 90.25 211 GLY A O 1
ATOM 1662 N N . ALA A 1 212 ? -13.465 -0.668 -6.106 1.00 89.94 212 ALA A N 1
ATOM 1663 C CA . ALA A 1 212 ? -12.699 0.396 -6.755 1.00 89.94 212 ALA A CA 1
ATOM 1664 C C . ALA A 1 212 ? -11.209 0.031 -6.889 1.00 89.94 212 ALA A C 1
ATOM 1666 O O . ALA A 1 212 ? -10.638 0.154 -7.975 1.00 89.94 212 ALA A O 1
ATOM 1667 N N . LEU A 1 213 ? -10.607 -0.482 -5.814 1.00 90.56 213 LEU A N 1
ATOM 1668 C CA . LEU A 1 213 ? -9.208 -0.907 -5.785 1.00 90.56 213 LEU A CA 1
ATOM 1669 C C . LEU A 1 213 ? -8.926 -2.085 -6.727 1.00 90.56 213 LEU A C 1
ATOM 1671 O O . LEU A 1 213 ? -7.952 -2.050 -7.476 1.00 90.56 213 LEU A O 1
ATOM 1675 N N . VAL A 1 214 ? -9.791 -3.105 -6.738 1.00 92.25 214 VAL A N 1
ATOM 1676 C CA . VAL A 1 214 ? -9.688 -4.259 -7.648 1.00 92.25 214 VAL A CA 1
ATOM 1677 C C . VAL A 1 214 ? -9.761 -3.810 -9.106 1.00 92.25 214 VAL A C 1
ATOM 1679 O O . VAL A 1 214 ? -8.917 -4.201 -9.908 1.00 92.25 214 VAL A O 1
ATOM 1682 N N . ASN A 1 215 ? -10.699 -2.922 -9.442 1.00 89.50 215 ASN A N 1
ATOM 1683 C CA . ASN A 1 215 ? -10.821 -2.394 -10.800 1.00 89.50 215 ASN A CA 1
ATOM 1684 C C . ASN A 1 215 ? -9.570 -1.620 -11.239 1.00 89.50 215 ASN A C 1
ATOM 1686 O O . ASN A 1 215 ? -9.132 -1.758 -12.384 1.00 89.50 215 ASN A O 1
ATOM 1690 N N . LEU A 1 216 ? -8.984 -0.814 -10.346 1.00 89.31 216 LEU A N 1
ATOM 1691 C CA . LEU A 1 216 ? -7.743 -0.092 -10.627 1.00 89.31 216 LEU A CA 1
ATOM 1692 C C . LEU A 1 216 ? -6.560 -1.058 -10.794 1.00 89.31 216 LEU A C 1
ATOM 1694 O O . LEU A 1 216 ? -5.811 -0.943 -11.765 1.00 89.31 216 LEU A O 1
ATOM 1698 N N . ARG A 1 217 ? -6.426 -2.042 -9.895 1.00 89.31 217 ARG A N 1
ATOM 1699 C CA . ARG A 1 217 ? -5.409 -3.102 -9.965 1.00 89.31 217 ARG A CA 1
ATOM 1700 C C . ARG A 1 217 ? -5.484 -3.841 -11.296 1.00 89.31 217 ARG A C 1
ATOM 1702 O O . ARG A 1 217 ? -4.483 -3.947 -11.996 1.00 89.31 217 ARG A O 1
ATOM 1709 N N . ASP A 1 218 ? -6.662 -4.324 -11.672 1.00 86.62 218 ASP A N 1
ATOM 1710 C CA . ASP A 1 218 ? -6.837 -5.132 -12.879 1.00 86.62 218 ASP A CA 1
ATOM 1711 C C . ASP A 1 218 ? -6.610 -4.298 -14.145 1.00 86.62 218 ASP A C 1
ATOM 1713 O O . ASP A 1 218 ? -6.027 -4.776 -15.118 1.00 86.62 218 ASP A O 1
ATOM 1717 N N . ALA A 1 219 ? -6.982 -3.014 -14.131 1.00 84.88 219 ALA A N 1
ATOM 1718 C CA . ALA A 1 219 ? -6.673 -2.104 -15.227 1.00 84.88 219 ALA A CA 1
ATOM 1719 C C . ALA A 1 219 ? -5.158 -1.904 -15.415 1.00 84.88 219 ALA A C 1
ATOM 1721 O O . ALA A 1 219 ? -4.695 -1.887 -16.558 1.00 84.88 219 ALA A O 1
ATOM 1722 N N . TRP A 1 220 ? -4.389 -1.810 -14.327 1.00 84.50 220 TRP A N 1
ATOM 1723 C CA . TRP A 1 220 ? -2.926 -1.785 -14.380 1.00 84.50 220 TRP A CA 1
ATOM 1724 C C . TRP A 1 220 ? -2.327 -3.116 -14.842 1.00 84.50 220 TRP A C 1
ATOM 1726 O O . TRP A 1 220 ? -1.492 -3.119 -15.743 1.00 84.50 220 TRP A O 1
ATOM 1736 N N . ARG A 1 221 ? -2.764 -4.250 -14.275 1.00 83.25 221 ARG A N 1
ATOM 1737 C CA . ARG A 1 221 ? -2.245 -5.588 -14.625 1.00 83.25 221 ARG A CA 1
ATOM 1738 C C . ARG A 1 221 ? -2.436 -5.912 -16.109 1.00 83.25 221 ARG A C 1
ATOM 1740 O O . ARG A 1 221 ? -1.517 -6.414 -16.759 1.00 83.25 221 ARG A O 1
ATOM 1747 N N . ASN A 1 222 ? -3.600 -5.554 -16.647 1.00 79.19 222 ASN A N 1
ATOM 1748 C CA . ASN A 1 222 ? -3.974 -5.810 -18.037 1.00 79.19 222 ASN A CA 1
ATOM 1749 C C . ASN A 1 222 ? -3.403 -4.776 -19.021 1.00 79.19 222 ASN A C 1
ATOM 1751 O O . ASN A 1 222 ? -3.622 -4.891 -20.224 1.00 79.19 222 ASN A O 1
ATOM 1755 N N . GLY A 1 223 ? -2.706 -3.743 -18.538 1.00 73.06 223 GLY A N 1
ATOM 1756 C CA . GLY A 1 223 ? -2.159 -2.690 -19.391 1.00 73.06 223 GLY A CA 1
ATOM 1757 C C . GLY A 1 223 ? -3.186 -1.735 -19.987 1.00 73.06 223 GLY A C 1
ATOM 1758 O O . GLY A 1 223 ? -2.887 -1.011 -20.932 1.00 73.06 223 GLY A O 1
ATOM 1759 N N . ASN A 1 224 ? -4.400 -1.685 -19.433 1.00 76.44 224 ASN A N 1
ATOM 1760 C CA . ASN A 1 224 ? -5.474 -0.800 -19.899 1.00 76.44 224 ASN A CA 1
ATOM 1761 C C . ASN A 1 224 ? -5.189 0.692 -19.632 1.00 76.44 224 ASN A C 1
ATOM 1763 O O . ASN A 1 224 ? -5.912 1.559 -20.135 1.00 76.44 224 ASN A O 1
ATOM 1767 N N . LEU A 1 225 ? -4.183 0.993 -18.804 1.00 75.81 225 LEU A N 1
ATOM 1768 C CA . LEU A 1 225 ? -3.840 2.349 -18.358 1.00 75.81 225 LEU A CA 1
ATOM 1769 C C . LEU A 1 225 ? -2.569 2.904 -19.002 1.00 75.81 225 LEU A C 1
ATOM 1771 O O . LEU A 1 225 ? -2.421 4.119 -19.095 1.00 75.81 225 LEU A O 1
ATOM 1775 N N . ASP A 1 226 ? -1.684 2.030 -19.474 1.00 67.31 226 ASP A N 1
ATOM 1776 C CA . ASP A 1 226 ? -0.369 2.387 -20.013 1.00 67.31 226 ASP A CA 1
ATOM 1777 C C . ASP A 1 226 ? -0.051 1.700 -21.358 1.00 67.31 226 ASP A C 1
ATOM 1779 O O . ASP A 1 226 ? 1.012 1.944 -21.932 1.00 67.31 226 ASP A O 1
ATOM 1783 N N . GLY A 1 227 ? -0.970 0.877 -21.883 1.00 61.59 227 GLY A N 1
ATOM 1784 C CA . GLY A 1 227 ? -0.807 0.114 -23.124 1.00 61.59 227 GLY A CA 1
ATOM 1785 C C . GLY A 1 227 ? 0.074 -1.130 -22.980 1.00 61.59 227 GLY A C 1
ATOM 1786 O O . GLY A 1 227 ? 0.554 -1.654 -23.986 1.00 61.59 227 GLY A O 1
ATOM 1787 N N . SER A 1 228 ? 0.337 -1.589 -21.753 1.00 61.69 228 SER A N 1
ATOM 1788 C CA . SER A 1 228 ? 1.336 -2.625 -21.486 1.00 61.69 228 SER A CA 1
ATOM 1789 C C . SER A 1 228 ? 0.952 -3.560 -20.339 1.00 61.69 228 SER A C 1
ATOM 1791 O O . SER A 1 228 ? 0.711 -3.115 -19.227 1.00 61.69 228 SER A O 1
ATOM 1793 N N . SER A 1 229 ? 0.903 -4.870 -20.593 1.00 63.72 229 SER A N 1
ATOM 1794 C CA . SER A 1 229 ? 0.468 -5.866 -19.603 1.00 63.72 229 SER A CA 1
ATOM 1795 C C . SER A 1 229 ? 1.643 -6.525 -18.868 1.00 63.72 229 SER A C 1
ATOM 1797 O O . SER A 1 229 ? 2.799 -6.420 -19.292 1.00 63.72 229 SER A O 1
ATOM 1799 N N . ILE A 1 230 ? 1.340 -7.238 -17.778 1.00 62.88 230 ILE A N 1
ATOM 1800 C CA . ILE A 1 230 ? 2.300 -8.131 -17.100 1.00 62.88 230 ILE A CA 1
ATOM 1801 C C . ILE A 1 230 ? 2.711 -9.305 -18.011 1.00 62.88 230 ILE A C 1
ATOM 1803 O O . ILE A 1 230 ? 3.846 -9.767 -17.932 1.00 62.88 230 ILE A O 1
ATOM 1807 N N . GLU A 1 231 ? 1.820 -9.749 -18.901 1.00 57.34 231 GLU A N 1
ATOM 1808 C CA . GLU A 1 231 ? 2.011 -10.921 -19.769 1.00 57.34 231 GLU A CA 1
ATOM 1809 C C . GLU A 1 231 ? 2.798 -10.617 -21.055 1.00 57.34 231 GLU A C 1
ATOM 1811 O O . GLU A 1 231 ? 3.330 -11.521 -21.696 1.00 57.34 231 GLU A O 1
ATOM 1816 N N . GLY A 1 232 ? 2.927 -9.346 -21.436 1.00 52.91 232 GLY A N 1
ATOM 1817 C CA . GLY A 1 232 ? 3.683 -8.954 -22.619 1.00 52.91 232 GLY A CA 1
ATOM 1818 C C . GLY A 1 232 ? 3.369 -7.531 -23.060 1.00 52.91 232 GLY A C 1
ATOM 1819 O O . GLY A 1 232 ? 2.225 -7.174 -23.339 1.00 52.91 232 GLY A O 1
ATOM 1820 N N . MET A 1 233 ? 4.405 -6.699 -23.146 1.00 53.91 233 MET A N 1
ATOM 1821 C CA . MET A 1 233 ? 4.308 -5.370 -23.744 1.00 53.91 233 MET A CA 1
ATOM 1822 C C . MET A 1 233 ? 4.426 -5.491 -25.263 1.00 53.91 233 MET A C 1
ATOM 1824 O O . MET A 1 233 ? 5.391 -6.077 -25.751 1.00 53.91 233 MET A O 1
ATOM 1828 N N . ASN A 1 234 ? 3.507 -4.879 -26.013 1.00 49.34 234 ASN A N 1
ATOM 1829 C CA . ASN A 1 234 ? 3.717 -4.650 -27.438 1.00 49.34 234 ASN A CA 1
ATOM 1830 C C . ASN A 1 234 ? 4.581 -3.381 -27.613 1.00 49.34 234 ASN A C 1
ATOM 1832 O O . ASN A 1 234 ? 4.080 -2.279 -27.379 1.00 49.34 234 ASN A O 1
ATOM 1836 N N . PRO A 1 235 ? 5.859 -3.494 -28.025 1.00 46.34 235 PRO A N 1
ATOM 1837 C CA . PRO A 1 235 ? 6.771 -2.352 -28.136 1.00 46.34 235 PRO A CA 1
ATOM 1838 C C . PRO A 1 235 ? 6.371 -1.353 -29.236 1.00 46.34 235 PRO A C 1
ATOM 1840 O O . PRO A 1 235 ? 6.932 -0.260 -29.293 1.00 46.34 235 PRO A O 1
ATOM 1843 N N . ALA A 1 236 ? 5.419 -1.713 -30.108 1.00 44.56 236 ALA A N 1
ATOM 1844 C CA . ALA A 1 236 ? 4.904 -0.852 -31.169 1.00 44.56 236 ALA A CA 1
ATOM 1845 C C . ALA A 1 236 ? 3.739 0.054 -30.722 1.00 44.56 236 ALA A C 1
ATOM 1847 O O . ALA A 1 236 ? 3.395 0.994 -31.440 1.00 44.56 236 ALA A O 1
ATOM 1848 N N . LEU A 1 237 ? 3.134 -0.182 -29.549 1.00 45.16 237 LEU A N 1
ATOM 1849 C CA . LEU A 1 237 ? 2.058 0.671 -29.038 1.00 45.16 237 LEU A CA 1
ATOM 1850 C C . LEU A 1 237 ? 2.649 1.943 -28.411 1.00 45.16 237 LEU A C 1
ATOM 1852 O O . LEU A 1 237 ? 3.106 1.982 -27.269 1.00 45.16 237 LEU A O 1
ATOM 1856 N N . LEU A 1 238 ? 2.659 3.013 -29.207 1.00 40.72 238 LEU A N 1
ATOM 1857 C CA . LEU A 1 238 ? 2.945 4.371 -28.759 1.00 40.72 238 LEU A CA 1
ATOM 1858 C C . LEU A 1 238 ? 1.941 4.779 -27.665 1.00 40.72 238 LEU A C 1
ATOM 1860 O O . LEU A 1 238 ? 0.742 4.813 -27.919 1.00 40.72 238 LEU A O 1
ATOM 1864 N N . LEU A 1 239 ? 2.454 5.100 -26.465 1.00 48.34 239 LEU A N 1
ATOM 1865 C CA . LEU A 1 239 ? 1.695 5.706 -25.355 1.00 48.34 239 LEU A CA 1
ATOM 1866 C C . LEU A 1 239 ? 0.626 6.694 -25.839 1.00 48.34 239 LEU A C 1
ATOM 1868 O O . LEU A 1 239 ? 0.949 7.703 -26.468 1.00 48.34 239 LEU A O 1
ATOM 1872 N N . THR A 1 240 ? -0.604 6.477 -25.395 1.00 41.47 240 THR A N 1
ATOM 1873 C CA . THR A 1 240 ? -1.519 7.576 -25.095 1.00 41.47 240 THR A CA 1
ATOM 1874 C C . THR A 1 240 ? -1.112 8.207 -23.758 1.00 41.47 240 THR A C 1
ATOM 1876 O O . THR A 1 240 ? -0.724 7.488 -22.837 1.00 41.47 240 THR A O 1
ATOM 1879 N N . ALA A 1 241 ? -1.198 9.539 -23.654 1.00 46.34 241 ALA A N 1
ATOM 1880 C CA . ALA A 1 241 ? -1.164 10.316 -22.402 1.00 46.34 241 ALA A CA 1
ATOM 1881 C C . ALA A 1 241 ? -2.044 9.672 -21.303 1.00 46.34 241 ALA A C 1
ATOM 1883 O O . ALA A 1 241 ? -2.892 8.855 -21.676 1.00 46.34 241 ALA A O 1
ATOM 1884 N N . PRO A 1 242 ? -1.893 10.012 -19.994 1.00 53.12 242 PRO A N 1
ATOM 1885 C CA . PRO A 1 242 ? -2.775 9.510 -18.935 1.00 53.12 242 PRO A CA 1
ATOM 1886 C C . PRO A 1 242 ? -4.216 9.554 -19.420 1.00 53.12 242 PRO A C 1
ATOM 1888 O O . PRO A 1 242 ? -4.788 10.620 -19.646 1.00 53.12 242 PRO A O 1
ATOM 1891 N N . ASN A 1 243 ? -4.748 8.373 -19.724 1.00 66.19 243 ASN A N 1
ATOM 1892 C CA . ASN A 1 243 ? -6.007 8.309 -20.429 1.00 66.19 243 ASN A CA 1
ATOM 1893 C C . ASN A 1 243 ? -7.105 8.680 -19.426 1.00 66.19 243 ASN A C 1
ATOM 1895 O O . ASN A 1 243 ? -6.985 8.414 -18.228 1.00 66.19 243 ASN A O 1
ATOM 1899 N N . ASN A 1 244 ? -8.200 9.276 -19.901 1.00 71.31 244 ASN A N 1
ATOM 1900 C CA . ASN A 1 244 ? -9.351 9.625 -19.053 1.00 71.31 244 ASN A CA 1
ATOM 1901 C C . ASN A 1 244 ? -9.831 8.439 -18.187 1.00 71.31 244 ASN A C 1
ATOM 1903 O O . ASN A 1 244 ? -10.471 8.624 -17.156 1.00 71.31 244 ASN A O 1
ATOM 1907 N N . ARG A 1 245 ? -9.491 7.209 -18.592 1.00 79.38 245 ARG A N 1
ATOM 1908 C CA . ARG A 1 245 ? -9.736 5.975 -17.853 1.00 79.38 245 ARG A CA 1
ATOM 1909 C C . ARG A 1 245 ? -8.899 5.850 -16.572 1.00 79.38 245 ARG A C 1
ATOM 1911 O O . ARG A 1 245 ? -9.493 5.520 -15.552 1.00 79.38 245 ARG A O 1
ATOM 1918 N N . ARG A 1 246 ? -7.588 6.138 -16.583 1.00 80.81 246 ARG A N 1
ATOM 1919 C CA . ARG A 1 246 ? -6.753 6.177 -15.361 1.00 80.81 246 ARG A CA 1
ATOM 1920 C C . ARG A 1 246 ? -7.329 7.179 -14.371 1.00 80.81 246 ARG A C 1
ATOM 1922 O O . ARG A 1 246 ? -7.607 6.810 -13.239 1.00 80.81 246 ARG A O 1
ATOM 1929 N N . ILE A 1 247 ? -7.613 8.394 -14.844 1.00 77.88 247 ILE A N 1
ATOM 1930 C CA . ILE A 1 247 ? -8.195 9.470 -14.031 1.00 77.88 247 ILE A CA 1
ATOM 1931 C C . ILE A 1 247 ? -9.511 9.014 -13.390 1.00 77.88 247 ILE A C 1
ATOM 1933 O O . ILE A 1 247 ? -9.689 9.116 -12.183 1.00 77.88 247 ILE A O 1
ATOM 1937 N N . LYS A 1 248 ? -10.421 8.437 -14.183 1.00 83.25 248 LYS A N 1
ATOM 1938 C CA . LYS A 1 248 ? -11.713 7.951 -13.687 1.00 83.25 248 LYS A CA 1
ATOM 1939 C C . LYS A 1 248 ? -11.575 6.853 -12.627 1.00 83.25 248 LYS A C 1
ATOM 1941 O O . LYS A 1 248 ? -12.352 6.834 -11.677 1.00 83.25 248 LYS A O 1
ATOM 1946 N N . LEU A 1 249 ? -10.634 5.923 -12.796 1.00 85.75 249 LEU A N 1
ATOM 1947 C CA . LEU A 1 249 ? -10.435 4.828 -11.842 1.00 85.75 249 LEU A CA 1
ATOM 1948 C C . LEU A 1 249 ? -9.756 5.301 -10.554 1.00 85.75 249 LEU A C 1
ATOM 1950 O O . LEU A 1 249 ? -10.177 4.894 -9.477 1.00 85.75 249 LEU A O 1
ATOM 1954 N N . GLU A 1 250 ? -8.759 6.180 -10.649 1.00 84.44 250 GLU A N 1
ATOM 1955 C CA . GLU A 1 250 ? -8.124 6.791 -9.476 1.00 84.44 250 GLU A CA 1
ATOM 1956 C C . GLU A 1 250 ? -9.120 7.664 -8.694 1.00 84.44 250 GLU A C 1
ATOM 1958 O O . GLU A 1 250 ? -9.201 7.538 -7.476 1.00 84.44 250 GLU A O 1
ATOM 1963 N N . LEU A 1 251 ? -9.955 8.465 -9.373 1.00 82.19 251 LEU A N 1
ATOM 1964 C CA . LEU A 1 251 ? -11.039 9.217 -8.725 1.00 82.19 251 LEU A CA 1
ATOM 1965 C C . LEU A 1 251 ? -12.034 8.294 -8.020 1.00 82.19 251 LEU A C 1
ATOM 1967 O O . LEU A 1 251 ? -12.382 8.545 -6.874 1.00 82.19 251 LEU A O 1
ATOM 1971 N N . ALA A 1 252 ? -12.442 7.191 -8.653 1.00 85.19 252 ALA A N 1
ATOM 1972 C CA . ALA A 1 252 ? -13.340 6.230 -8.016 1.00 85.19 252 ALA A CA 1
ATOM 1973 C C . ALA A 1 252 ? -12.730 5.609 -6.747 1.00 85.19 252 ALA A C 1
ATOM 1975 O O . ALA A 1 252 ? -13.458 5.323 -5.798 1.00 85.19 252 ALA A O 1
ATOM 1976 N N . VAL A 1 253 ? -11.411 5.400 -6.723 1.00 86.44 253 VAL A N 1
ATOM 1977 C CA . VAL A 1 253 ? -10.683 4.934 -5.537 1.00 86.44 253 VAL A CA 1
ATOM 1978 C C . VAL A 1 253 ? -10.630 6.013 -4.454 1.00 86.44 253 VAL A C 1
ATOM 1980 O O . VAL A 1 253 ? -10.843 5.694 -3.290 1.00 86.44 253 VAL A O 1
ATOM 1983 N N . ILE A 1 254 ? -10.419 7.279 -4.814 1.00 82.25 254 ILE A N 1
ATOM 1984 C CA . ILE A 1 254 ? -10.449 8.405 -3.866 1.00 82.25 254 ILE A CA 1
ATOM 1985 C C . ILE A 1 254 ? -11.856 8.565 -3.265 1.00 82.25 254 ILE A C 1
ATOM 1987 O O . ILE A 1 254 ? -12.010 8.641 -2.053 1.00 82.25 254 ILE A O 1
ATOM 1991 N N . GLU A 1 255 ? -12.900 8.539 -4.092 1.00 80.94 255 GLU A N 1
ATOM 1992 C CA . GLU A 1 255 ? -14.288 8.727 -3.651 1.00 80.94 255 GLU A CA 1
ATOM 1993 C C . GLU A 1 255 ? -14.802 7.584 -2.766 1.00 80.94 255 GLU A C 1
ATOM 1995 O O . GLU A 1 255 ? -15.609 7.813 -1.867 1.00 80.94 255 GLU A O 1
ATOM 2000 N N . LYS A 1 256 ? -14.367 6.346 -3.030 1.00 83.44 256 LYS A N 1
ATOM 2001 C CA . LYS A 1 256 ? -14.908 5.141 -2.374 1.00 83.44 256 LYS A CA 1
ATOM 2002 C C . LYS A 1 256 ? -13.964 4.510 -1.360 1.00 83.44 256 LYS A C 1
ATOM 2004 O O . LYS A 1 256 ? -14.399 3.656 -0.600 1.00 83.44 256 LYS A O 1
ATOM 2009 N N . GLY A 1 257 ? -12.686 4.878 -1.366 1.00 76.62 257 GLY A N 1
ATOM 2010 C CA . GLY A 1 257 ? -11.642 4.229 -0.573 1.00 76.62 257 GLY A CA 1
ATOM 2011 C C . GLY A 1 257 ? -11.658 4.595 0.909 1.00 76.62 257 GLY A C 1
ATOM 2012 O O . GLY A 1 257 ? -11.033 3.898 1.707 1.00 76.62 257 GLY A O 1
ATOM 2013 N N . PHE A 1 258 ? -12.357 5.666 1.293 1.00 82.12 258 PHE A N 1
ATOM 2014 C CA . PHE A 1 258 ? -12.460 6.062 2.691 1.00 82.12 258 PHE A CA 1
ATOM 2015 C C . PHE A 1 258 ? -13.492 5.196 3.425 1.00 82.12 258 PHE A C 1
ATOM 2017 O O . PHE A 1 258 ? -14.702 5.405 3.329 1.00 82.12 258 PHE A O 1
ATOM 2024 N N . VAL A 1 259 ? -12.988 4.217 4.175 1.00 82.06 259 VAL A N 1
ATOM 2025 C CA . VAL A 1 259 ? -13.770 3.353 5.063 1.00 82.06 259 VAL A CA 1
ATOM 2026 C C . VAL A 1 259 ? -13.497 3.766 6.505 1.00 82.06 259 VAL A C 1
ATOM 2028 O O . VAL A 1 259 ? -12.361 4.050 6.869 1.00 82.06 259 VAL A O 1
ATOM 2031 N N . GLN A 1 260 ? -14.528 3.769 7.344 1.00 82.94 260 GLN A N 1
ATOM 2032 C CA . GLN A 1 260 ? -14.394 4.014 8.777 1.00 82.94 260 GLN A CA 1
ATOM 2033 C C . GLN A 1 260 ? -15.359 3.126 9.560 1.00 82.94 260 GLN A C 1
ATOM 2035 O O . GLN A 1 260 ? -16.401 2.708 9.047 1.00 82.94 260 GLN A O 1
ATOM 2040 N N . LEU A 1 261 ? -15.025 2.860 10.818 1.00 78.81 261 LEU A N 1
ATOM 2041 C CA . LEU A 1 261 ? -15.961 2.276 11.765 1.00 78.81 261 LEU A CA 1
ATOM 2042 C C . LEU A 1 261 ? -17.015 3.326 12.130 1.00 78.81 261 LEU A C 1
ATOM 2044 O O . LEU A 1 261 ? -16.683 4.406 12.620 1.00 78.81 261 LEU A O 1
ATOM 2048 N N . ASN A 1 262 ? -18.289 2.966 11.984 1.00 73.94 262 ASN A N 1
ATOM 2049 C CA . ASN A 1 262 ? -19.458 3.666 12.516 1.00 73.94 262 ASN A CA 1
ATOM 2050 C C . ASN A 1 262 ? -19.526 3.479 14.040 1.00 73.94 262 ASN A C 1
ATOM 2052 O O . ASN A 1 262 ? -20.450 2.885 14.596 1.00 73.94 262 ASN A O 1
ATOM 2056 N N . ALA A 1 263 ? -18.482 3.935 14.723 1.00 62.94 263 ALA A N 1
ATOM 2057 C CA . ALA A 1 263 ? -18.278 3.765 16.145 1.00 62.94 263 ALA A CA 1
ATOM 2058 C C . ALA A 1 263 ? -17.759 5.079 16.726 1.00 62.94 263 ALA A C 1
ATOM 2060 O O . ALA A 1 263 ? -16.611 5.454 16.504 1.00 62.94 263 ALA A O 1
ATOM 2061 N N . VAL A 1 264 ? -18.602 5.769 17.492 1.00 56.84 264 VAL A N 1
ATOM 2062 C CA . VAL A 1 264 ? -18.195 6.982 18.208 1.00 56.84 264 VAL A CA 1
ATOM 2063 C C . VAL A 1 264 ? -17.298 6.572 19.384 1.00 56.84 264 VAL A C 1
ATOM 2065 O O . VAL A 1 264 ? -17.733 5.752 20.207 1.00 56.84 264 VAL A O 1
ATOM 2068 N N . PRO A 1 265 ? -16.065 7.101 19.509 1.00 52.19 265 PRO A N 1
ATOM 2069 C CA . PRO A 1 265 ? -15.247 6.908 20.702 1.00 52.19 265 PRO A CA 1
ATOM 2070 C C . PRO A 1 265 ? -16.036 7.333 21.949 1.00 52.19 265 PRO A C 1
ATOM 2072 O O . PRO A 1 265 ? -16.665 8.384 21.951 1.00 52.19 265 PRO A O 1
ATOM 2075 N N . ARG A 1 266 ? -16.003 6.564 23.051 1.00 45.12 266 ARG A N 1
ATOM 2076 C CA . ARG A 1 266 ? -16.786 6.881 24.274 1.00 45.12 266 ARG A CA 1
ATOM 2077 C C . ARG A 1 266 ? -16.503 8.288 24.831 1.00 45.12 266 ARG A C 1
ATOM 2079 O O . ARG A 1 266 ? -17.269 8.751 25.645 1.00 45.12 266 ARG A O 1
ATOM 2086 N N . THR A 1 267 ? -15.421 8.973 24.452 1.00 43.47 267 THR A N 1
ATOM 2087 C CA . THR A 1 267 ? -15.158 10.384 24.813 1.00 43.47 267 THR A CA 1
ATOM 2088 C C . THR A 1 267 ? -16.112 11.385 24.162 1.00 43.47 267 THR A C 1
ATOM 2090 O O . THR A 1 267 ? -16.223 12.501 24.653 1.00 43.47 267 THR A O 1
ATOM 2093 N N . GLU A 1 268 ? -16.791 10.982 23.091 1.00 46.66 268 GLU A N 1
ATOM 2094 C CA . GLU A 1 268 ? -17.708 11.798 22.286 1.00 46.66 268 GLU A CA 1
ATOM 2095 C C . GLU A 1 268 ? -19.164 11.307 22.394 1.00 46.66 268 GLU A C 1
ATOM 2097 O O . GLU A 1 268 ? -20.072 11.889 21.809 1.00 46.66 268 GLU A O 1
ATOM 2102 N N . GLN A 1 269 ? -19.410 10.242 23.168 1.00 53.72 269 GLN A N 1
ATOM 2103 C CA . GLN A 1 269 ? -20.758 9.769 23.480 1.00 53.72 269 GLN A CA 1
ATOM 2104 C C . GLN A 1 269 ? -21.362 10.629 24.598 1.00 53.72 269 GLN A C 1
ATOM 2106 O O . GLN A 1 269 ? -20.723 10.823 25.640 1.00 53.72 269 GLN A O 1
ATOM 2111 N N . ALA A 1 270 ? -22.594 11.105 24.386 1.00 47.53 270 ALA A N 1
ATOM 2112 C CA . ALA A 1 270 ? -23.305 12.028 25.276 1.00 47.53 270 ALA A CA 1
ATOM 2113 C C . ALA A 1 270 ? -23.360 11.551 26.743 1.00 47.53 270 ALA A C 1
ATOM 2115 O O . ALA A 1 270 ? -23.210 12.355 27.660 1.00 47.53 270 ALA A O 1
ATOM 2116 N N . ASP A 1 271 ? -23.456 10.238 26.970 1.00 56.97 271 ASP A N 1
ATOM 2117 C CA . ASP A 1 271 ? -23.678 9.659 28.304 1.00 56.97 271 ASP A CA 1
ATOM 2118 C C . ASP A 1 271 ? -22.382 9.301 29.060 1.00 56.97 271 ASP A C 1
ATOM 2120 O O . ASP A 1 271 ? -22.394 8.912 30.230 1.00 56.97 271 ASP A O 1
ATOM 2124 N N . SER A 1 272 ? -21.220 9.464 28.428 1.00 62.06 272 SER A N 1
ATOM 2125 C CA . SER A 1 272 ? -19.942 8.962 28.953 1.00 62.06 272 SER A CA 1
ATOM 2126 C C . SER A 1 272 ? -19.452 9.649 30.230 1.00 62.06 272 SER A C 1
ATOM 2128 O O . SER A 1 272 ? -18.771 9.033 31.058 1.00 62.06 272 SER A O 1
ATOM 2130 N N . ALA A 1 273 ? -19.784 10.929 30.408 1.00 64.69 273 ALA A N 1
ATOM 2131 C CA . ALA A 1 273 ? -19.472 11.678 31.621 1.00 64.69 273 ALA A CA 1
ATOM 2132 C C . ALA A 1 273 ? -20.308 11.172 32.806 1.00 64.69 273 ALA A C 1
ATOM 2134 O O . ALA A 1 273 ? -19.790 11.023 33.917 1.00 64.69 273 ALA A O 1
ATOM 2135 N N . GLN A 1 274 ? -21.572 10.837 32.547 1.00 68.25 274 GLN A N 1
ATOM 2136 C CA . GLN A 1 274 ? -22.506 10.307 33.532 1.00 68.25 274 GLN A CA 1
ATOM 2137 C C . GLN A 1 274 ? -22.122 8.881 33.946 1.00 68.25 274 GLN A C 1
ATOM 2139 O O . GLN A 1 274 ? -22.049 8.590 35.139 1.00 68.25 274 GLN A O 1
ATOM 2144 N N . GLU A 1 275 ? -21.738 8.026 32.997 1.00 68.50 275 GLU A N 1
ATOM 2145 C CA . GLU A 1 275 ? -21.226 6.677 33.281 1.00 68.50 275 GLU A CA 1
ATOM 2146 C C . GLU A 1 275 ? -19.920 6.699 34.101 1.00 68.50 275 GLU A C 1
ATOM 2148 O O . GLU A 1 275 ? -19.731 5.888 35.011 1.00 68.50 275 GLU A O 1
ATOM 2153 N N . ARG A 1 276 ? -19.015 7.659 33.842 1.00 71.62 276 ARG A N 1
ATOM 2154 C CA . ARG A 1 276 ? -17.800 7.854 34.661 1.00 71.62 276 ARG A CA 1
ATOM 2155 C C . ARG A 1 276 ? -18.129 8.318 36.076 1.00 71.62 276 ARG A C 1
ATOM 2157 O O . ARG A 1 276 ? -17.493 7.853 37.024 1.00 71.62 276 ARG A O 1
ATOM 2164 N N . ALA A 1 277 ? -19.093 9.225 36.224 1.00 74.12 277 ALA A N 1
ATOM 2165 C CA . ALA A 1 277 ? -19.546 9.690 37.530 1.00 74.12 277 ALA A CA 1
ATOM 2166 C C . ALA A 1 277 ? -20.172 8.542 38.340 1.00 74.12 277 ALA A C 1
ATOM 2168 O O . ALA A 1 277 ? -19.824 8.368 39.508 1.00 74.12 277 ALA A O 1
ATOM 2169 N N . GLN A 1 278 ? -20.994 7.705 37.698 1.00 77.62 278 GLN A N 1
ATOM 2170 C CA . GLN A 1 278 ? -21.608 6.515 38.297 1.00 77.62 278 GLN A CA 1
ATOM 2171 C C . GLN A 1 278 ? -20.573 5.456 38.704 1.00 77.62 278 GLN A C 1
ATOM 2173 O O . GLN A 1 278 ? -20.639 4.916 39.809 1.00 77.62 278 GLN A O 1
ATOM 2178 N N . PHE A 1 279 ? -19.565 5.190 37.865 1.00 78.75 279 PHE A N 1
ATOM 2179 C CA . PHE A 1 279 ? -18.454 4.308 38.234 1.00 78.75 279 PHE A CA 1
ATOM 2180 C C . PHE A 1 279 ? -17.683 4.857 39.441 1.00 78.75 279 PHE A C 1
ATOM 2182 O O . PHE A 1 279 ? -17.406 4.126 40.393 1.00 78.75 279 PHE A O 1
ATOM 2189 N N . LYS A 1 280 ? -17.380 6.163 39.442 1.00 79.81 280 LYS A N 1
ATOM 2190 C CA . LYS A 1 280 ? -16.687 6.811 40.559 1.00 79.81 280 LYS A CA 1
ATOM 2191 C C . LYS A 1 280 ? -17.509 6.688 41.841 1.00 79.81 280 LYS A C 1
ATOM 2193 O O . LYS A 1 280 ? -16.951 6.273 42.852 1.00 79.81 280 LYS A O 1
ATOM 2198 N N . SER A 1 281 ? -18.817 6.946 41.816 1.00 80.56 281 SER A N 1
ATOM 2199 C CA . SER A 1 281 ? -19.664 6.751 43.000 1.00 80.56 281 SER A CA 1
ATOM 2200 C C . SER A 1 281 ? -19.708 5.291 43.460 1.00 80.56 281 SER A C 1
ATOM 2202 O O . SER A 1 281 ? -19.637 5.033 44.658 1.00 80.56 281 SER A O 1
ATOM 2204 N N . LEU A 1 282 ? -19.747 4.328 42.532 1.00 81.88 282 LEU A N 1
ATOM 2205 C CA . LEU A 1 282 ? -19.787 2.899 42.854 1.00 81.88 282 LEU A CA 1
ATOM 2206 C C . LEU A 1 282 ? -18.509 2.443 43.579 1.00 81.88 282 LEU A C 1
ATOM 2208 O O . LEU A 1 282 ? -18.588 1.792 44.618 1.00 81.88 282 LEU A O 1
ATOM 2212 N N . VAL A 1 283 ? -17.331 2.850 43.095 1.00 77.00 283 VAL A N 1
ATOM 2213 C CA . VAL A 1 283 ? -16.033 2.494 43.700 1.00 77.00 283 VAL A CA 1
ATOM 2214 C C . VAL A 1 283 ? -15.879 3.064 45.118 1.00 77.00 283 VAL A C 1
ATOM 2216 O O . VAL A 1 283 ? -15.356 2.376 46.000 1.00 77.00 283 VAL A O 1
ATOM 2219 N N . HIS A 1 284 ? -16.380 4.282 45.354 1.00 80.25 284 HIS A N 1
ATOM 2220 C CA . HIS A 1 284 ? -16.305 4.965 46.655 1.00 80.25 284 HIS A CA 1
ATOM 2221 C C . HIS A 1 284 ? -17.444 4.583 47.619 1.00 80.25 284 HIS A C 1
ATOM 2223 O O . HIS A 1 284 ? -17.393 4.940 48.792 1.00 80.25 284 HIS A O 1
ATOM 2229 N N . SER A 1 285 ? -18.464 3.854 47.157 1.00 80.44 285 SER A N 1
ATOM 2230 C CA . SER A 1 285 ? -19.574 3.391 48.001 1.00 80.44 285 SER A CA 1
ATOM 2231 C C . SER A 1 285 ? -19.195 2.172 48.851 1.00 80.44 285 SER A C 1
ATOM 2233 O O . SER A 1 285 ? -18.223 1.474 48.563 1.00 80.44 285 SER A O 1
ATOM 2235 N N . ASN A 1 286 ? -19.989 1.856 49.877 1.00 79.12 286 ASN A N 1
ATOM 2236 C CA . ASN A 1 286 ? -19.780 0.690 50.748 1.00 79.12 286 ASN A CA 1
ATOM 2237 C C . ASN A 1 286 ? -20.315 -0.631 50.140 1.00 79.12 286 ASN A C 1
ATOM 2239 O O . ASN A 1 286 ? -20.754 -1.528 50.853 1.00 79.12 286 ASN A O 1
ATOM 2243 N N . THR A 1 287 ? -20.333 -0.741 48.806 1.00 79.75 287 THR A N 1
ATOM 2244 C CA . THR A 1 287 ? -20.756 -1.952 48.080 1.00 79.75 287 THR A CA 1
ATOM 2245 C C . THR A 1 287 ? -19.745 -3.088 48.216 1.00 79.75 287 THR A C 1
ATOM 2247 O O . THR A 1 287 ? -18.561 -2.870 48.484 1.00 79.75 287 THR A O 1
ATOM 2250 N N . SER A 1 288 ? -20.216 -4.320 47.994 1.00 83.25 288 SER A N 1
ATOM 2251 C CA . SER A 1 288 ? -19.382 -5.516 48.099 1.00 83.25 288 SER A CA 1
ATOM 2252 C C . SER A 1 288 ? -18.183 -5.472 47.142 1.00 83.25 288 SER A C 1
ATOM 2254 O O . SER A 1 288 ? -18.266 -4.989 46.009 1.00 83.25 288 SER A O 1
ATOM 2256 N N . MET A 1 289 ? -17.056 -6.024 47.596 1.00 80.38 289 MET A N 1
ATOM 2257 C CA . MET A 1 289 ? -15.818 -6.130 46.812 1.00 80.38 289 MET A CA 1
ATOM 2258 C C . MET A 1 289 ? -16.037 -6.796 45.446 1.00 80.38 289 MET A C 1
ATOM 2260 O O . MET A 1 289 ? -15.463 -6.357 44.454 1.00 80.38 289 MET A O 1
ATOM 2264 N N . HIS A 1 290 ? -16.911 -7.802 45.366 1.00 79.62 290 HIS A N 1
ATOM 2265 C CA . HIS A 1 290 ? -17.232 -8.485 44.110 1.00 79.62 290 HIS A CA 1
ATOM 2266 C C . HIS A 1 290 ? -17.898 -7.559 43.083 1.00 79.62 290 HIS A C 1
ATOM 2268 O O . HIS A 1 290 ? -17.539 -7.596 41.908 1.00 79.62 290 HIS A O 1
ATOM 2274 N N . VAL A 1 291 ? -18.810 -6.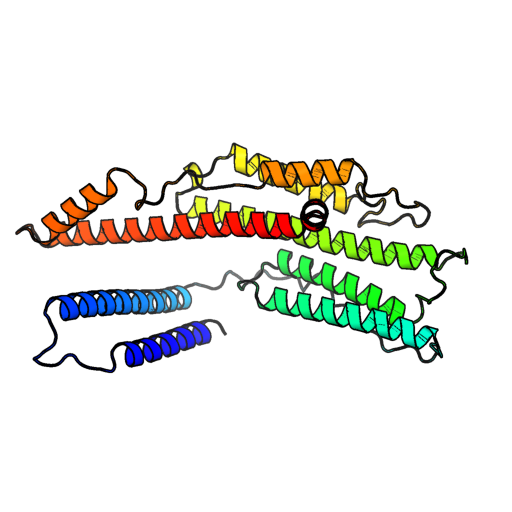684 43.519 1.00 80.31 291 VAL A N 1
ATOM 2275 C CA . VAL A 1 291 ? -19.482 -5.709 42.642 1.00 80.31 291 VAL A CA 1
ATOM 2276 C C . VAL A 1 291 ? -18.491 -4.662 42.136 1.00 80.31 291 VAL A C 1
ATOM 2278 O O . VAL A 1 291 ? -18.480 -4.336 40.949 1.00 80.31 291 VAL A O 1
ATOM 2281 N N . LYS A 1 292 ? -17.590 -4.190 43.006 1.00 80.25 292 LYS A N 1
ATOM 2282 C CA . LYS A 1 292 ? -16.513 -3.270 42.610 1.00 80.25 292 LYS A CA 1
ATOM 2283 C C . LYS A 1 292 ? -15.560 -3.916 41.604 1.00 80.25 292 LYS A C 1
ATOM 2285 O O . LYS A 1 292 ? -15.230 -3.299 40.594 1.00 80.25 292 LYS A O 1
ATOM 2290 N N . GLN A 1 293 ? -15.163 -5.166 41.838 1.00 80.56 293 GLN A N 1
ATOM 2291 C CA . GLN A 1 293 ? -14.261 -5.902 40.952 1.00 80.56 293 GLN A CA 1
ATOM 2292 C C . GLN A 1 293 ? -14.890 -6.174 39.576 1.00 80.56 293 GLN A C 1
ATOM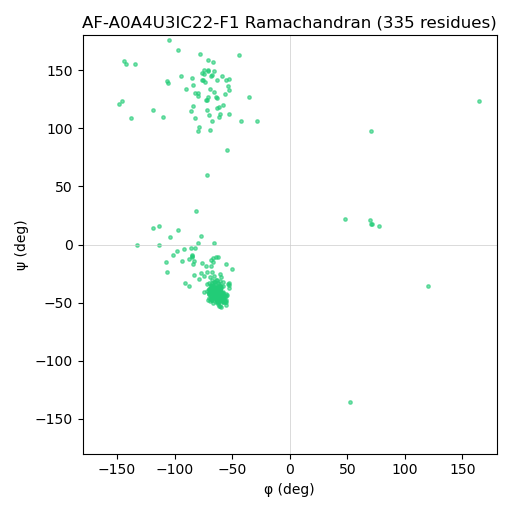 2294 O O . GLN A 1 293 ? -14.213 -6.042 38.551 1.00 80.56 293 GLN A O 1
ATOM 2299 N N . ALA A 1 294 ? -16.185 -6.500 39.534 1.00 80.44 294 ALA A N 1
ATOM 2300 C CA . ALA A 1 294 ? -16.934 -6.657 38.290 1.00 80.44 294 ALA A CA 1
ATOM 2301 C C . ALA A 1 294 ? -16.990 -5.339 37.499 1.00 80.44 294 ALA A C 1
ATOM 2303 O O . ALA A 1 294 ? -16.666 -5.321 36.312 1.00 80.44 294 ALA A O 1
ATOM 2304 N N . ALA A 1 295 ? -17.291 -4.220 38.168 1.00 77.69 295 ALA A N 1
ATOM 2305 C CA . ALA A 1 295 ? -17.322 -2.901 37.539 1.00 77.69 295 ALA A CA 1
ATOM 2306 C C . ALA A 1 295 ? -15.944 -2.461 37.009 1.00 77.69 295 ALA A C 1
ATOM 2308 O O . ALA A 1 295 ? -15.848 -1.912 35.911 1.00 77.69 295 ALA A O 1
ATOM 2309 N N . ILE A 1 296 ? -14.860 -2.732 37.749 1.00 78.25 296 ILE A N 1
ATOM 2310 C CA . ILE A 1 296 ? -13.483 -2.469 37.295 1.00 78.25 296 ILE A CA 1
ATOM 2311 C C . ILE A 1 296 ? -13.165 -3.294 36.043 1.00 78.25 296 ILE A C 1
ATOM 2313 O O . ILE A 1 296 ? -12.614 -2.763 35.079 1.00 78.25 296 ILE A O 1
ATOM 2317 N N . SER A 1 297 ? -13.530 -4.577 36.036 1.00 78.69 297 SER A N 1
ATOM 2318 C CA . SER A 1 297 ? -13.289 -5.477 34.900 1.00 78.69 297 SER A CA 1
ATOM 2319 C C . SER A 1 297 ? -14.064 -5.029 33.656 1.00 78.69 297 SER A C 1
ATOM 2321 O O . SER A 1 297 ? -13.498 -4.954 32.567 1.00 78.69 297 SER A O 1
ATOM 2323 N N . GLN A 1 298 ? -15.323 -4.621 33.827 1.00 78.62 298 GLN A N 1
ATOM 2324 C CA . GLN A 1 298 ? -16.154 -4.070 32.756 1.00 78.62 298 GLN A CA 1
ATOM 2325 C C . GLN A 1 298 ? -15.588 -2.754 32.197 1.00 78.62 298 GLN A C 1
ATOM 2327 O O . GLN A 1 298 ? -15.578 -2.540 30.982 1.00 78.62 298 GLN A O 1
ATOM 2332 N N . LEU A 1 299 ? -15.069 -1.871 33.059 1.00 76.12 299 LEU A N 1
ATOM 2333 C CA . LEU A 1 299 ? -14.426 -0.631 32.621 1.00 76.12 299 LEU A CA 1
ATOM 2334 C C . LEU A 1 299 ? -13.136 -0.908 31.837 1.00 76.12 299 LEU A C 1
ATOM 2336 O O . LEU A 1 299 ? -12.899 -0.255 30.818 1.00 76.12 299 LEU A O 1
ATOM 2340 N N . LYS A 1 300 ? -12.325 -1.878 32.283 1.00 76.94 300 LYS A N 1
ATOM 2341 C CA . LYS A 1 300 ? -11.109 -2.313 31.578 1.00 76.94 300 LYS A CA 1
ATOM 2342 C C . LYS A 1 300 ? -11.430 -2.843 30.184 1.00 76.94 300 LYS A C 1
ATOM 2344 O O . LYS A 1 300 ? -10.821 -2.384 29.220 1.00 76.94 300 LYS A O 1
ATOM 2349 N N . GLU A 1 301 ? -12.424 -3.717 30.060 1.00 75.19 301 GLU A N 1
ATOM 2350 C CA . GLU A 1 301 ? -12.836 -4.252 28.759 1.00 75.19 301 GLU A CA 1
ATOM 2351 C C . GLU A 1 301 ? -13.377 -3.146 27.839 1.00 75.19 301 GLU A C 1
ATOM 2353 O O . GLU A 1 301 ? -12.996 -3.040 26.675 1.00 75.19 301 GLU A O 1
ATOM 2358 N N . SER A 1 302 ? -14.165 -2.212 28.381 1.00 70.75 302 SER A N 1
ATOM 2359 C CA . SER A 1 302 ? -14.627 -1.050 27.616 1.00 70.75 302 SER A CA 1
ATOM 2360 C C . SER A 1 302 ? -13.490 -0.112 27.180 1.00 70.75 302 SER A C 1
ATOM 2362 O O . SER A 1 302 ? -13.550 0.466 26.092 1.00 70.75 302 SER A O 1
ATOM 2364 N N . ASN A 1 303 ? -12.467 0.099 28.015 1.00 70.44 303 ASN A N 1
ATOM 2365 C CA . ASN A 1 303 ? -11.275 0.870 27.639 1.00 70.44 303 ASN A CA 1
ATOM 2366 C C . ASN A 1 303 ? -10.512 0.169 26.504 1.00 70.44 303 ASN A C 1
ATOM 2368 O O . ASN A 1 303 ? -10.078 0.832 25.563 1.00 70.44 303 ASN A O 1
ATOM 2372 N N . LYS A 1 304 ? -10.389 -1.161 26.566 1.00 74.50 304 LYS A N 1
ATOM 2373 C CA . LYS A 1 304 ? -9.730 -1.974 25.540 1.00 74.50 304 LYS A CA 1
ATOM 2374 C C . LYS A 1 304 ? -10.457 -1.891 24.197 1.00 74.50 304 LYS A C 1
ATOM 2376 O O . LYS A 1 304 ? -9.828 -1.601 23.185 1.00 74.50 304 LYS A O 1
ATOM 2381 N N . GLN A 1 305 ? -11.783 -2.038 24.196 1.00 74.19 305 GLN A N 1
ATOM 2382 C CA . GLN A 1 305 ? -12.593 -1.878 22.983 1.00 74.19 305 GLN A CA 1
ATOM 2383 C C . GLN A 1 305 ? -12.486 -0.468 22.383 1.00 74.19 305 GLN A C 1
ATOM 2385 O O . GLN A 1 305 ? -12.458 -0.321 21.165 1.00 74.19 305 GLN A O 1
ATOM 2390 N N . ARG A 1 306 ? -12.380 0.579 23.213 1.00 71.88 306 ARG A N 1
ATOM 2391 C CA . ARG A 1 306 ? -12.148 1.955 22.736 1.00 71.88 306 ARG A CA 1
ATOM 2392 C C . ARG A 1 306 ? -10.805 2.125 22.047 1.00 71.88 306 ARG A C 1
ATOM 2394 O O . ARG A 1 306 ? -10.759 2.719 20.975 1.00 71.88 306 ARG A O 1
ATOM 2401 N N . ALA A 1 307 ? -9.739 1.649 22.686 1.00 72.31 307 ALA A N 1
ATOM 2402 C CA . ALA A 1 307 ? -8.396 1.734 22.129 1.00 72.31 307 ALA A CA 1
ATOM 2403 C C . ALA A 1 307 ? -8.347 1.039 20.764 1.00 72.31 307 ALA A C 1
ATOM 2405 O O . ALA A 1 307 ? -7.865 1.627 19.804 1.00 72.31 307 ALA A O 1
ATOM 2406 N N . LEU A 1 308 ? -8.969 -0.139 20.664 1.00 77.69 308 LEU A N 1
ATOM 2407 C CA . LEU A 1 308 ? -9.063 -0.888 19.418 1.00 77.69 308 LEU A CA 1
ATOM 2408 C C . LEU A 1 308 ? -9.846 -0.142 18.324 1.00 77.69 308 LEU A C 1
ATOM 2410 O O . LEU A 1 308 ? -9.400 -0.094 17.185 1.00 77.69 308 LEU A O 1
ATOM 2414 N N . VAL A 1 309 ? -10.995 0.467 18.641 1.00 78.94 309 VAL A N 1
ATOM 2415 C CA . VAL A 1 309 ? -11.757 1.263 17.657 1.00 78.94 309 VAL A CA 1
ATOM 2416 C C . VAL A 1 309 ? -10.932 2.447 17.141 1.00 78.94 309 VAL A C 1
ATOM 2418 O O . VAL A 1 309 ? -10.933 2.718 15.942 1.00 78.94 309 VAL A O 1
ATOM 2421 N N . ALA A 1 310 ? -10.222 3.145 18.031 1.00 74.12 310 ALA A N 1
ATOM 2422 C CA . ALA A 1 310 ? -9.372 4.271 17.652 1.00 74.12 310 ALA A CA 1
ATOM 2423 C C . ALA A 1 310 ? -8.182 3.831 16.784 1.00 74.12 310 ALA A C 1
ATOM 2425 O O . ALA A 1 310 ? -7.875 4.493 15.794 1.00 74.12 310 ALA A O 1
ATOM 2426 N N . GLU A 1 311 ? -7.548 2.708 17.127 1.00 79.38 311 GLU A N 1
ATOM 2427 C CA . GLU A 1 311 ? -6.462 2.098 16.355 1.00 79.38 311 GLU A CA 1
ATOM 2428 C C . GLU A 1 311 ? -6.936 1.720 14.948 1.00 79.38 311 GLU A C 1
ATOM 2430 O O . GLU A 1 311 ? -6.388 2.217 13.971 1.00 79.38 311 GLU A O 1
ATOM 2435 N N . LEU A 1 312 ? -8.034 0.967 14.829 1.00 80.25 312 LEU A N 1
ATOM 2436 C CA . LEU A 1 312 ? -8.568 0.538 13.532 1.00 80.25 312 LEU A CA 1
ATOM 2437 C C . LEU A 1 312 ? -9.001 1.716 12.643 1.00 80.25 312 LEU A C 1
ATOM 2439 O O . LEU A 1 312 ? -8.747 1.702 11.442 1.00 80.25 312 LEU A O 1
ATOM 2443 N N . ASN A 1 313 ? -9.620 2.758 13.208 1.00 80.00 313 ASN A N 1
ATOM 2444 C CA . ASN A 1 313 ? -9.955 3.967 12.445 1.00 80.00 313 ASN A CA 1
ATOM 2445 C C . ASN A 1 313 ? -8.707 4.740 12.001 1.00 80.00 313 ASN A C 1
ATOM 2447 O O . ASN A 1 313 ? -8.685 5.302 10.906 1.00 80.00 313 ASN A O 1
ATOM 2451 N N . THR A 1 314 ? -7.668 4.762 12.837 1.00 78.56 314 THR A N 1
ATOM 2452 C CA . THR A 1 314 ? -6.377 5.360 12.481 1.00 78.56 314 THR A CA 1
ATOM 2453 C C . THR A 1 314 ? -5.728 4.579 11.342 1.00 78.56 314 THR A C 1
ATOM 2455 O O . THR A 1 314 ? -5.286 5.189 10.373 1.00 78.56 314 THR A O 1
ATOM 2458 N N . ASP A 1 315 ? -5.751 3.247 11.398 1.00 79.31 315 ASP A N 1
ATOM 2459 C CA . ASP A 1 315 ? -5.228 2.383 10.340 1.00 79.31 315 ASP A CA 1
ATOM 2460 C C . ASP A 1 315 ? -5.970 2.595 9.020 1.00 79.31 315 ASP A C 1
ATOM 2462 O O . ASP A 1 315 ? -5.329 2.847 8.003 1.00 79.31 315 ASP A O 1
ATOM 2466 N N . LEU A 1 316 ? -7.308 2.581 9.023 1.00 81.44 316 LEU A N 1
ATOM 2467 C CA . LEU A 1 316 ? -8.111 2.838 7.820 1.00 81.44 316 LEU A CA 1
ATOM 2468 C C . LEU A 1 316 ? -7.809 4.214 7.213 1.00 81.44 316 LEU A C 1
ATOM 2470 O O . LEU A 1 316 ? -7.654 4.347 5.997 1.00 81.44 316 LEU A O 1
ATOM 2474 N N . ARG A 1 317 ? -7.658 5.237 8.060 1.00 81.56 317 ARG A N 1
ATOM 2475 C CA . ARG A 1 317 ? -7.295 6.585 7.619 1.00 81.56 317 ARG A CA 1
ATOM 2476 C C . ARG A 1 317 ? -5.884 6.642 7.041 1.00 81.56 317 ARG A C 1
ATOM 2478 O O . ARG A 1 317 ? -5.685 7.306 6.024 1.00 81.56 317 ARG A O 1
ATOM 2485 N N . ASN A 1 318 ? -4.921 5.959 7.653 1.00 80.31 318 ASN A N 1
ATOM 2486 C CA . ASN A 1 318 ? -3.550 5.883 7.154 1.00 80.31 318 ASN A CA 1
ATOM 2487 C C . ASN A 1 318 ? -3.501 5.142 5.815 1.00 80.31 318 ASN A C 1
ATOM 2489 O O . ASN A 1 318 ? -2.898 5.647 4.876 1.00 80.31 318 ASN A O 1
ATOM 2493 N N . ILE A 1 319 ? -4.209 4.015 5.687 1.00 82.25 319 ILE A N 1
ATOM 2494 C CA . ILE A 1 319 ? -4.343 3.255 4.434 1.00 82.25 319 ILE A CA 1
ATOM 2495 C C . ILE A 1 319 ? -4.881 4.152 3.315 1.00 82.25 319 ILE A C 1
ATOM 2497 O O . ILE A 1 319 ? -4.317 4.175 2.221 1.00 82.25 319 ILE A O 1
ATOM 2501 N N . TYR A 1 320 ? -5.944 4.909 3.594 1.00 81.31 320 TYR A N 1
ATOM 2502 C CA . TYR A 1 320 ? -6.525 5.845 2.636 1.00 81.31 320 TYR A CA 1
ATOM 2503 C C . TYR A 1 320 ? -5.566 6.991 2.280 1.00 81.31 320 TYR A C 1
ATOM 2505 O O . TYR A 1 320 ? -5.422 7.331 1.110 1.00 81.31 320 TYR A O 1
ATOM 2513 N N . THR A 1 321 ? -4.885 7.568 3.272 1.00 81.06 321 THR A N 1
ATOM 2514 C CA . THR A 1 321 ? -3.959 8.695 3.070 1.00 81.06 321 THR A CA 1
ATOM 2515 C C . THR A 1 321 ? -2.726 8.272 2.269 1.00 81.06 321 THR A C 1
ATOM 2517 O O . THR A 1 321 ? -2.344 8.955 1.319 1.00 81.06 321 THR A O 1
ATOM 2520 N N . ASP A 1 322 ? -2.133 7.125 2.607 1.00 80.56 322 ASP A N 1
ATOM 2521 C CA . ASP A 1 322 ? -1.009 6.532 1.879 1.00 80.56 322 ASP A CA 1
ATOM 2522 C C . ASP A 1 322 ? -1.390 6.277 0.420 1.00 80.56 322 ASP A C 1
ATOM 2524 O O . ASP A 1 322 ? -0.650 6.646 -0.490 1.00 80.56 322 ASP A O 1
ATOM 2528 N N . LEU A 1 323 ? -2.561 5.679 0.186 1.00 81.19 323 LEU A N 1
ATOM 2529 C CA . LEU A 1 323 ? -3.077 5.442 -1.156 1.00 81.19 323 LEU A CA 1
ATOM 2530 C C . LEU A 1 323 ? -3.240 6.758 -1.920 1.00 81.19 323 LEU A C 1
ATOM 2532 O O . LEU A 1 323 ? -2.686 6.90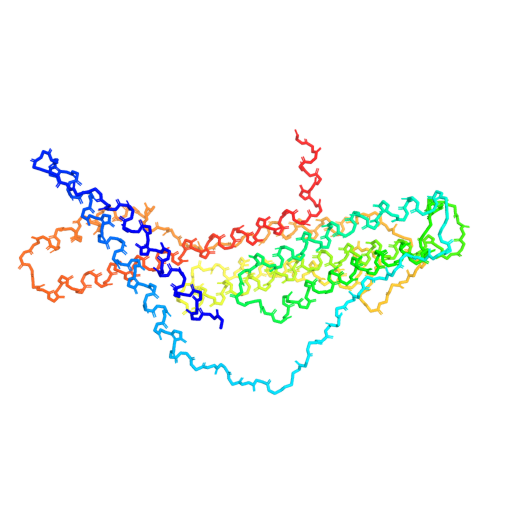0 -3.006 1.00 81.19 323 LEU A O 1
ATOM 2536 N N . ALA A 1 324 ? -3.956 7.723 -1.341 1.00 79.00 324 ALA A N 1
ATOM 2537 C CA . ALA A 1 324 ? -4.231 9.016 -1.956 1.00 79.00 324 ALA A CA 1
ATOM 2538 C C . ALA A 1 324 ? -2.938 9.729 -2.387 1.00 79.00 324 ALA A C 1
ATOM 2540 O O . ALA A 1 324 ? -2.855 10.196 -3.519 1.00 79.00 324 ALA A O 1
ATOM 2541 N N . ASN A 1 325 ? -1.903 9.719 -1.543 1.00 79.06 325 ASN A N 1
ATOM 2542 C CA . ASN A 1 325 ? -0.602 10.327 -1.839 1.00 79.06 325 ASN A CA 1
ATOM 2543 C C . ASN A 1 325 ? 0.180 9.628 -2.966 1.00 79.06 325 ASN A C 1
ATOM 2545 O O . ASN A 1 325 ? 1.050 10.246 -3.579 1.00 79.06 325 ASN A O 1
ATOM 2549 N N . ASN A 1 326 ? -0.094 8.348 -3.231 1.00 75.94 326 ASN A N 1
ATOM 2550 C CA . ASN A 1 326 ? 0.592 7.570 -4.265 1.00 75.94 326 ASN A CA 1
ATOM 2551 C C . ASN A 1 326 ? -0.132 7.577 -5.625 1.00 75.94 326 ASN A C 1
ATOM 2553 O O . ASN A 1 326 ? 0.476 7.219 -6.639 1.00 75.94 326 ASN A O 1
ATOM 2557 N N . LEU A 1 327 ? -1.396 8.017 -5.676 1.00 78.38 327 LEU A N 1
ATOM 2558 C CA . LEU A 1 327 ? -2.144 8.193 -6.924 1.00 78.38 327 LEU A CA 1
ATOM 2559 C C . LEU A 1 327 ? -1.690 9.456 -7.672 1.00 78.38 327 LEU A C 1
ATOM 2561 O O . LEU A 1 327 ? -1.440 10.506 -7.078 1.00 78.38 327 LEU A O 1
ATOM 2565 N N . ALA A 1 328 ? -1.617 9.381 -9.004 1.00 67.50 328 ALA A N 1
ATOM 2566 C CA . ALA A 1 328 ? -1.103 10.479 -9.828 1.00 67.50 328 ALA A CA 1
ATOM 2567 C C . ALA A 1 328 ? -1.984 11.736 -9.763 1.00 67.50 328 ALA A C 1
ATOM 2569 O O . ALA A 1 328 ? -1.471 12.857 -9.789 1.00 67.50 328 ALA A O 1
ATOM 2570 N N . LEU A 1 329 ? -3.301 11.559 -9.633 1.00 63.31 329 LEU A N 1
ATOM 2571 C CA . LEU A 1 329 ? -4.266 12.654 -9.504 1.00 63.31 329 LEU A CA 1
ATOM 2572 C C . LEU A 1 329 ? -4.007 13.582 -8.311 1.00 63.31 329 LEU A C 1
ATOM 2574 O O . LEU A 1 329 ? -4.191 14.791 -8.440 1.00 63.31 329 LEU A O 1
ATOM 2578 N N . HIS A 1 330 ? -3.538 13.052 -7.181 1.00 51.62 330 HIS A N 1
ATOM 2579 C CA . HIS A 1 330 ? -3.294 13.858 -5.983 1.00 51.62 330 HIS A CA 1
ATOM 2580 C C . HIS A 1 330 ? -2.030 14.728 -6.110 1.00 51.62 330 HIS A C 1
ATOM 2582 O O . HIS A 1 330 ? -1.946 15.810 -5.522 1.00 51.62 330 HIS A O 1
ATOM 2588 N N . GLY A 1 331 ? -1.063 14.290 -6.925 1.00 50.75 331 GLY A N 1
ATOM 2589 C CA . GLY A 1 331 ? 0.119 15.076 -7.283 1.00 50.75 331 GLY A CA 1
ATOM 2590 C C . GLY A 1 331 ? -0.204 16.263 -8.198 1.00 50.75 331 GLY A C 1
ATOM 2591 O O . GLY A 1 331 ? 0.408 17.317 -8.055 1.00 50.75 331 GLY A O 1
ATOM 2592 N N . MET A 1 332 ? -1.201 16.129 -9.084 1.00 47.09 332 MET A N 1
ATOM 2593 C CA . MET A 1 332 ? -1.629 17.211 -9.988 1.00 47.09 332 MET A CA 1
ATOM 2594 C C . MET A 1 332 ? -2.372 18.337 -9.257 1.00 47.09 332 MET A C 1
ATOM 2596 O O . MET A 1 332 ? -2.241 19.500 -9.628 1.00 47.09 332 MET A O 1
ATOM 2600 N N . THR A 1 333 ? -3.137 18.022 -8.210 1.00 43.31 333 THR A N 1
ATOM 2601 C CA . THR A 1 333 ? -3.842 19.033 -7.404 1.00 43.31 333 THR A CA 1
ATOM 2602 C C . THR A 1 333 ? -2.925 19.746 -6.409 1.00 43.31 333 THR A C 1
ATOM 2604 O O . THR A 1 333 ? -3.155 20.912 -6.107 1.00 43.31 333 THR A O 1
ATOM 2607 N N . ALA A 1 334 ? -1.868 19.080 -5.926 1.00 39.34 334 ALA A N 1
ATOM 2608 C CA . ALA A 1 334 ? -0.898 19.664 -4.994 1.00 39.34 334 ALA A CA 1
ATOM 2609 C C . ALA A 1 334 ? 0.105 20.619 -5.670 1.00 39.34 334 ALA A C 1
ATOM 2611 O O . ALA A 1 334 ? 0.619 21.519 -5.020 1.00 39.34 334 ALA A O 1
ATOM 2612 N N . SER A 1 335 ? 0.367 20.468 -6.974 1.00 35.41 335 SER A N 1
ATOM 2613 C CA . SER A 1 335 ? 1.242 21.370 -7.745 1.00 35.41 335 SER A CA 1
ATOM 2614 C C . SER A 1 335 ? 0.579 22.686 -8.185 1.00 35.41 335 SER A C 1
ATOM 2616 O O . SER A 1 335 ? 1.204 23.476 -8.890 1.00 35.41 335 SER A O 1
ATOM 2618 N N . HIS A 1 336 ? -0.687 22.906 -7.817 1.00 35.38 336 HIS A N 1
ATOM 2619 C CA . HIS A 1 336 ? -1.474 24.096 -8.163 1.00 35.38 336 HIS A CA 1
ATOM 2620 C C . HIS A 1 336 ? -1.934 24.916 -6.939 1.00 35.38 336 HIS A C 1
ATOM 2622 O O . HIS A 1 336 ? -2.797 25.782 -7.085 1.00 35.38 336 HIS A O 1
ATOM 2628 N N . GLN A 1 337 ? -1.356 24.668 -5.759 1.00 33.12 337 GLN A N 1
ATOM 2629 C CA . GLN A 1 337 ? -1.483 25.508 -4.559 1.00 33.12 337 GLN A CA 1
ATOM 2630 C C . GLN A 1 337 ? -0.141 26.156 -4.226 1.00 33.12 337 GLN A C 1
ATOM 2632 O O . GLN A 1 337 ? -0.165 27.308 -3.743 1.00 33.12 337 GLN A O 1
#

Nearest PDB structures (foldseek):
  7xk8-assembly1_R  TM=2.462E-01  e=5.890E+00  Homo sapiens
  8zmf-assembly1_A  TM=3.100E-01  e=8.111E+00  Homo sapiens
  7p5j-assembly1_B  TM=1.871E-01  e=7.402E+00  Homo sapiens